Protein AF-A0A258SCD8-F1 (afdb_monomer)

Foldseek 3Di:
DDDDDDDDDPDPPDPDPVNVVVVVVVVVVVVVVVVVVVVVVVLVVDPPVVVCVVVVDDDDDDDDDDDDDDDDDDDDDDDDDDDPDDPDPPDPPPVVVVVVVVVVVVVVVVVVVVVVVVVVVVVVVVVQVVLLVLLLVLLVLLVVCLQVQAASPPSLVVLCVFPCVPQVPLSVLSNVCSVPRQYLVNLLVVLVVCVVLLQVAPPPPVPVVVVVVCVVPDDDDDPPPDGDPVSVVLSVVLNVCSVVVNLVVSLVSSCVGRSSVVCPVSSVSSVSVVSNVVSSVVSNVCSVVDDDPPPPPPPPDPPDPDDPPPPPDDDDDDDD

Sequence (320 aa):
MSSDNQSASAGAGRPTMRMLLWFAVVAFVLGIGVTALFVRQYRQWLPRSAQMMFDGGTDGATGSAPASGGSATGTGETGFVPPPEAGAAARSIDNDMLNARQVAIAAQLATLEARTITIDQESRAAASNSGRAEALLIAFAARRAIDRGLGLGEIEGPLKRRFRTTQARAVAVVVAAGRAPVTLEDLRLSLDTMAPELTSGVAVDGWVTSFQRELAGLIVIRHEGTASPRATDRLARVRHLLDAGKVDAALAEVGRLPGAQKAKTWMTAAGRYVETQAALDAIETEAIVGQHPDMTGTPAQPTAPGQTGTETRATAVLTP

Structure (mmCIF, N/CA/C/O backbone):
data_AF-A0A258SCD8-F1
#
_entry.id   AF-A0A258SCD8-F1
#
loop_
_atom_site.group_PDB
_atom_site.id
_atom_site.type_symbol
_atom_site.label_atom_id
_atom_site.label_alt_id
_atom_site.label_comp_id
_atom_site.label_asym_id
_atom_site.label_entity_id
_atom_site.label_seq_id
_atom_site.pdbx_PDB_ins_code
_atom_site.Cartn_x
_atom_site.Cartn_y
_atom_site.Cartn_z
_atom_site.occupancy
_atom_site.B_iso_or_equiv
_atom_site.auth_seq_id
_atom_site.auth_comp_id
_atom_site.auth_asym_id
_atom_site.auth_atom_id
_atom_site.pdbx_PDB_model_num
ATOM 1 N N . MET A 1 1 ? 33.372 -12.741 73.753 1.00 47.97 1 MET A N 1
ATOM 2 C CA . MET A 1 1 ? 33.256 -13.943 72.904 1.00 47.97 1 MET A CA 1
ATOM 3 C C . MET A 1 1 ? 32.535 -13.530 71.637 1.00 47.97 1 MET A C 1
ATOM 5 O O . MET A 1 1 ? 31.320 -13.398 71.647 1.00 47.97 1 MET A O 1
ATOM 9 N N . SER A 1 2 ? 33.316 -13.204 70.608 1.00 47.34 2 SER A N 1
ATOM 10 C CA . SER A 1 2 ? 32.843 -13.031 69.235 1.00 47.34 2 SER A CA 1
ATOM 11 C C . SER A 1 2 ? 32.428 -14.385 68.678 1.00 47.34 2 SER A C 1
ATOM 13 O O . SER A 1 2 ? 33.131 -15.374 68.887 1.00 47.34 2 SER A O 1
ATOM 15 N N . SER A 1 3 ? 31.320 -14.439 67.953 1.00 52.53 3 SER A N 1
ATOM 16 C CA . SER A 1 3 ? 31.065 -15.513 66.998 1.00 52.53 3 SER A CA 1
ATOM 17 C C . SER A 1 3 ? 30.281 -14.941 65.830 1.00 52.53 3 SER A C 1
ATOM 19 O O . SER A 1 3 ? 29.113 -14.577 65.947 1.00 52.53 3 SER A O 1
ATOM 21 N N . ASP A 1 4 ? 31.019 -14.815 64.734 1.00 51.09 4 ASP A N 1
ATOM 22 C CA . ASP A 1 4 ? 30.577 -14.728 63.357 1.00 51.09 4 ASP A CA 1
ATOM 23 C C . ASP A 1 4 ? 29.415 -15.674 63.040 1.00 51.09 4 ASP A C 1
ATOM 25 O O . ASP A 1 4 ? 29.423 -16.842 63.427 1.00 51.09 4 ASP A O 1
ATOM 29 N N . ASN A 1 5 ? 28.484 -15.206 62.210 1.00 51.75 5 ASN A N 1
ATOM 30 C CA . ASN A 1 5 ? 27.806 -16.100 61.282 1.00 51.75 5 ASN A CA 1
ATOM 31 C C . ASN A 1 5 ? 27.664 -15.418 59.917 1.00 51.75 5 ASN A C 1
ATOM 33 O O . ASN A 1 5 ? 26.667 -14.771 59.600 1.00 51.75 5 ASN A O 1
ATOM 37 N N . GLN A 1 6 ? 28.731 -15.541 59.128 1.00 53.84 6 GLN A N 1
ATOM 38 C CA . GLN A 1 6 ? 28.735 -15.319 57.689 1.00 53.84 6 GLN A CA 1
ATOM 39 C C . GLN A 1 6 ? 28.045 -16.517 57.026 1.00 53.84 6 GLN A C 1
ATOM 41 O O . GLN A 1 6 ? 28.510 -17.646 57.150 1.00 53.84 6 GLN A O 1
ATOM 46 N N . SER A 1 7 ? 26.951 -16.282 56.301 1.00 44.47 7 SER A N 1
ATOM 47 C CA . SER A 1 7 ? 26.315 -17.293 55.451 1.00 44.47 7 SER A CA 1
ATOM 48 C C . SER A 1 7 ? 26.492 -16.929 53.977 1.00 44.47 7 SER A C 1
ATOM 50 O O . SER A 1 7 ? 25.866 -16.001 53.476 1.00 44.47 7 SER A O 1
ATOM 52 N N . ALA A 1 8 ? 27.354 -17.710 53.324 1.00 44.78 8 ALA A N 1
ATOM 53 C CA . ALA A 1 8 ? 27.366 -18.080 51.908 1.00 44.78 8 ALA A CA 1
ATOM 54 C C . ALA A 1 8 ? 27.422 -16.967 50.841 1.00 44.78 8 ALA A C 1
ATOM 56 O O . ALA A 1 8 ? 26.427 -16.544 50.254 1.00 44.78 8 ALA A O 1
ATOM 57 N N . SER A 1 9 ? 28.653 -16.641 50.456 1.00 46.78 9 SER A N 1
ATOM 58 C CA . SER A 1 9 ? 29.011 -16.183 49.116 1.00 46.78 9 SER A CA 1
ATOM 59 C C . SER A 1 9 ? 28.762 -17.291 48.075 1.00 46.78 9 SER A C 1
ATOM 61 O O . SER A 1 9 ? 29.555 -18.219 47.922 1.00 46.78 9 SER A O 1
ATOM 63 N N . ALA A 1 10 ? 27.680 -17.188 47.301 1.00 46.66 10 ALA A N 1
ATOM 64 C CA . ALA A 1 10 ? 27.540 -17.950 46.060 1.00 46.66 10 ALA A CA 1
ATOM 65 C C . ALA A 1 10 ? 28.331 -17.238 44.950 1.00 46.66 10 ALA A C 1
ATOM 67 O O . ALA A 1 10 ? 27.851 -16.302 44.310 1.00 46.66 10 ALA A O 1
ATOM 68 N N . GLY A 1 11 ? 29.584 -17.653 44.755 1.00 44.09 11 GLY A N 1
ATOM 69 C CA . GLY A 1 11 ? 30.422 -17.200 43.651 1.00 44.09 11 GLY A CA 1
ATOM 70 C C . GLY A 1 11 ? 29.859 -17.664 42.308 1.00 44.09 11 GLY A C 1
ATOM 71 O O . GLY A 1 11 ? 30.057 -18.808 41.907 1.00 44.09 11 GLY A O 1
ATOM 72 N N . ALA A 1 12 ? 29.189 -16.767 41.585 1.00 56.28 12 ALA A N 1
ATOM 73 C CA . ALA A 1 12 ? 28.915 -16.952 40.167 1.00 56.28 12 ALA A CA 1
ATOM 74 C C . ALA A 1 12 ? 30.247 -16.859 39.404 1.00 56.28 12 ALA A C 1
ATOM 76 O O . ALA A 1 12 ? 30.776 -15.770 39.166 1.00 56.28 12 ALA A O 1
ATOM 77 N N . GLY A 1 13 ? 30.826 -18.015 39.073 1.00 56.78 13 GLY A N 1
ATOM 78 C CA . GLY A 1 13 ? 32.023 -18.101 38.244 1.00 56.78 13 GLY A CA 1
ATOM 79 C C . GLY A 1 13 ? 31.788 -17.385 36.916 1.00 56.78 13 GLY A C 1
ATOM 80 O O . GLY A 1 13 ? 30.923 -17.779 36.136 1.00 56.78 13 GLY A O 1
ATOM 81 N N . ARG A 1 14 ? 32.544 -16.310 36.664 1.00 63.66 14 ARG A N 1
ATOM 82 C CA . ARG A 1 14 ? 32.528 -15.615 35.373 1.00 63.66 14 ARG A CA 1
ATOM 83 C C . ARG A 1 14 ? 32.899 -16.628 34.282 1.00 63.66 14 ARG A C 1
ATOM 85 O O . ARG A 1 14 ? 33.966 -17.238 34.398 1.00 63.66 14 ARG A O 1
ATOM 92 N N . PRO A 1 15 ? 32.067 -16.830 33.243 1.00 63.78 15 PRO A N 1
ATOM 93 C CA . PRO A 1 15 ? 32.412 -17.746 32.168 1.00 63.78 15 PRO A CA 1
ATOM 94 C C . PRO A 1 15 ? 33.711 -17.261 31.529 1.00 63.78 15 PRO A C 1
ATOM 96 O O . PRO A 1 15 ? 33.855 -16.087 31.182 1.00 63.78 15 PRO A O 1
ATOM 99 N N . THR A 1 16 ? 34.690 -18.158 31.428 1.00 74.94 16 THR A N 1
ATOM 100 C CA . THR A 1 16 ? 35.972 -17.835 30.800 1.00 74.94 16 THR A CA 1
ATOM 101 C C . THR A 1 16 ? 35.716 -17.377 29.363 1.00 74.94 16 THR A C 1
ATOM 103 O O . THR A 1 16 ? 34.867 -17.939 28.674 1.00 74.94 16 THR A O 1
ATOM 106 N N . MET A 1 17 ? 36.443 -16.359 28.891 1.00 71.62 17 MET A N 1
ATOM 107 C CA . MET A 1 17 ? 36.298 -15.780 27.540 1.00 71.62 17 MET A CA 1
ATOM 108 C C . MET A 1 17 ? 36.254 -16.858 26.436 1.00 71.62 17 MET A C 1
ATOM 110 O O . MET A 1 17 ? 35.523 -16.731 25.459 1.00 71.62 17 MET A O 1
ATOM 114 N N . ARG A 1 18 ? 36.977 -17.971 26.632 1.00 66.69 18 ARG A N 1
ATOM 115 C CA . ARG A 1 18 ? 36.973 -19.155 25.755 1.00 66.69 18 ARG A CA 1
ATOM 116 C C . ARG A 1 18 ? 35.622 -19.867 25.673 1.00 66.69 18 ARG A C 1
ATOM 118 O O . ARG A 1 18 ? 35.279 -20.368 24.609 1.00 66.69 18 ARG A O 1
ATOM 125 N N . MET A 1 19 ? 34.861 -19.910 26.761 1.00 72.12 19 MET A N 1
ATOM 126 C CA . MET A 1 19 ? 33.529 -20.513 26.813 1.00 72.12 19 MET A CA 1
ATOM 127 C C . MET A 1 19 ? 32.489 -19.633 26.106 1.00 72.12 19 MET A C 1
ATOM 129 O O . MET A 1 19 ? 31.623 -20.156 25.410 1.00 72.12 19 MET A O 1
ATOM 133 N N . LEU A 1 20 ? 32.633 -18.304 26.197 1.00 74.69 20 LEU A N 1
ATOM 134 C CA . LEU A 1 20 ? 31.803 -17.352 25.449 1.00 74.69 20 LEU A CA 1
ATOM 135 C C . LEU A 1 20 ? 32.066 -17.439 23.935 1.00 74.69 20 LEU A C 1
ATOM 137 O O . LEU A 1 20 ? 31.133 -17.435 23.135 1.00 74.69 20 LEU A O 1
ATOM 141 N N . LEU A 1 21 ? 33.339 -17.579 23.550 1.00 80.62 21 LEU A N 1
ATOM 142 C CA . LEU A 1 21 ? 33.754 -17.736 22.153 1.00 80.62 21 LEU A CA 1
ATOM 143 C C . LEU A 1 21 ? 33.247 -19.059 21.558 1.00 80.62 21 LEU A C 1
ATOM 145 O O . LEU A 1 21 ? 32.737 -19.075 20.441 1.00 80.62 21 LEU A O 1
ATOM 149 N N . TRP A 1 22 ? 33.298 -20.152 22.325 1.00 86.19 22 TRP A N 1
ATOM 150 C CA . TRP A 1 22 ? 32.718 -21.435 21.913 1.00 86.19 22 TRP A CA 1
ATOM 151 C C . TRP A 1 22 ? 31.200 -21.366 21.725 1.00 86.19 22 TRP A C 1
ATOM 153 O O . TRP A 1 22 ? 30.691 -21.879 20.731 1.00 86.19 22 TRP A O 1
ATOM 163 N N . PHE A 1 23 ? 30.476 -20.688 22.620 1.00 84.56 23 PHE A N 1
ATOM 164 C CA . PHE A 1 23 ? 29.033 -20.485 22.465 1.00 84.56 23 PHE A CA 1
ATOM 165 C C . PHE A 1 23 ? 28.687 -19.680 21.208 1.00 84.56 23 PHE A C 1
ATOM 167 O O . PHE A 1 23 ? 27.749 -20.037 20.498 1.00 84.56 23 PHE A O 1
ATOM 174 N N . ALA A 1 24 ? 29.462 -18.638 20.896 1.00 81.88 24 ALA A N 1
ATOM 175 C CA . ALA A 1 24 ? 29.265 -17.841 19.687 1.00 81.88 24 ALA A CA 1
ATOM 176 C C . ALA A 1 24 ? 29.485 -18.664 18.406 1.00 81.88 24 ALA A C 1
ATOM 178 O O . ALA A 1 24 ? 28.692 -18.571 17.471 1.00 81.88 24 ALA A O 1
ATOM 179 N N . VAL A 1 25 ? 30.514 -19.520 18.377 1.00 89.06 25 VAL A N 1
ATOM 180 C CA . VAL A 1 25 ? 30.783 -20.410 17.234 1.00 89.06 25 VAL A CA 1
ATOM 181 C C . VAL A 1 25 ? 29.678 -21.452 17.072 1.00 89.06 25 VAL A C 1
ATOM 183 O O . VAL A 1 25 ? 29.191 -21.656 15.963 1.00 89.06 25 VAL A O 1
ATOM 186 N N . VAL A 1 26 ? 29.225 -22.074 18.164 1.00 90.12 26 VAL A N 1
ATOM 187 C CA . VAL A 1 26 ? 28.121 -23.045 18.115 1.00 90.12 26 VAL A CA 1
ATOM 188 C C . VAL A 1 26 ? 26.831 -22.376 17.643 1.00 90.12 26 VAL A C 1
ATOM 190 O O . VAL A 1 26 ? 26.161 -22.917 16.769 1.00 90.12 26 VAL A O 1
ATOM 193 N N . ALA A 1 27 ? 26.510 -21.178 18.138 1.00 84.44 27 ALA A N 1
ATOM 194 C CA . ALA A 1 27 ? 25.348 -20.414 17.685 1.00 84.44 27 ALA A CA 1
ATOM 195 C C . ALA A 1 27 ? 25.439 -20.038 16.197 1.00 84.44 27 ALA A C 1
ATOM 197 O O . ALA A 1 27 ? 24.438 -20.100 15.486 1.00 84.44 27 ALA A O 1
ATOM 198 N N . PHE A 1 28 ? 26.635 -19.706 15.704 1.00 83.56 28 PHE A N 1
ATOM 199 C CA . PHE A 1 28 ? 26.863 -19.392 14.295 1.00 83.56 28 PHE A CA 1
ATOM 200 C C . PHE A 1 28 ? 26.681 -20.620 13.391 1.00 83.56 28 PHE A C 1
ATOM 202 O O . PHE A 1 28 ? 25.963 -20.555 12.395 1.00 83.56 28 PHE A O 1
ATOM 209 N N . VAL A 1 29 ? 27.251 -21.768 13.770 1.00 91.00 29 VAL A N 1
ATOM 210 C CA . VAL A 1 29 ? 27.090 -23.031 13.028 1.00 91.00 29 VAL A CA 1
ATOM 211 C C . VAL A 1 29 ? 25.633 -23.500 13.051 1.00 91.00 29 VAL A C 1
ATOM 213 O O . VAL A 1 29 ? 25.106 -23.943 12.031 1.00 91.00 29 VAL A O 1
ATOM 216 N N . LEU A 1 30 ? 24.950 -23.347 14.186 1.00 88.06 30 LEU A N 1
ATOM 217 C CA . LEU A 1 30 ? 23.542 -23.708 14.332 1.00 88.06 30 LEU A CA 1
ATOM 218 C C . LEU A 1 30 ? 22.635 -22.763 13.527 1.00 88.06 30 LEU A C 1
ATOM 220 O O . LEU A 1 30 ? 21.696 -23.224 12.883 1.00 88.06 30 LEU A O 1
ATOM 224 N N . GLY A 1 31 ? 22.969 -21.471 13.460 1.00 79.31 31 GLY A N 1
ATOM 225 C CA . GLY A 1 31 ? 22.320 -20.497 12.581 1.00 79.31 31 GLY A CA 1
ATOM 226 C C . GLY A 1 31 ? 22.472 -20.840 11.096 1.00 79.31 31 GLY A C 1
ATOM 227 O O . GLY A 1 31 ? 21.488 -20.802 10.355 1.00 79.31 31 GLY A O 1
ATOM 228 N N . ILE A 1 32 ? 23.663 -21.263 10.659 1.00 82.75 32 ILE A N 1
ATOM 229 C CA . ILE A 1 32 ? 23.887 -21.746 9.285 1.00 82.75 32 ILE A CA 1
ATOM 230 C C . ILE A 1 32 ? 23.069 -23.016 9.017 1.00 82.75 32 ILE A C 1
ATOM 232 O O . ILE A 1 32 ? 22.417 -23.112 7.978 1.00 82.75 32 ILE A O 1
ATOM 236 N N . GLY A 1 33 ? 23.034 -23.959 9.962 1.00 82.50 33 GLY A N 1
ATOM 237 C CA . GLY A 1 33 ? 22.239 -25.184 9.846 1.00 82.50 33 GLY A CA 1
ATOM 238 C C . GLY A 1 33 ? 20.735 -24.916 9.717 1.00 82.50 33 GLY A C 1
ATOM 239 O O . GLY A 1 33 ? 20.074 -25.493 8.852 1.00 82.50 33 GLY A O 1
ATOM 240 N N . VAL A 1 34 ? 20.200 -23.987 10.518 1.00 81.12 34 VAL A N 1
ATOM 241 C CA . VAL A 1 34 ? 18.794 -23.552 10.440 1.00 81.12 34 VAL A CA 1
ATOM 242 C C . VAL A 1 34 ? 18.513 -22.844 9.115 1.00 81.12 34 VAL A C 1
ATOM 244 O O . VAL A 1 34 ? 17.489 -23.110 8.493 1.00 81.12 34 VAL A O 1
ATOM 247 N N . THR A 1 35 ? 19.437 -22.011 8.630 1.00 75.88 35 THR A N 1
ATOM 248 C CA . THR A 1 35 ? 19.300 -21.324 7.335 1.00 75.88 35 THR A CA 1
ATOM 249 C C . THR A 1 35 ? 19.310 -22.322 6.170 1.00 75.88 35 THR A C 1
ATOM 251 O O . THR A 1 35 ? 18.486 -22.220 5.264 1.00 75.88 35 THR A O 1
ATOM 254 N N . ALA A 1 36 ? 20.164 -23.350 6.214 1.00 73.94 36 ALA A N 1
ATOM 255 C CA . ALA A 1 36 ? 20.208 -24.411 5.206 1.00 73.94 36 ALA A CA 1
ATOM 256 C C . ALA A 1 36 ? 18.931 -25.274 5.201 1.00 73.94 36 ALA A C 1
ATOM 258 O O . ALA A 1 36 ? 18.405 -25.603 4.135 1.00 73.94 36 ALA A O 1
ATOM 259 N N . LEU A 1 37 ? 18.383 -25.595 6.379 1.00 76.00 37 LEU A N 1
ATOM 260 C CA . LEU A 1 37 ? 17.093 -26.282 6.498 1.00 76.00 37 LEU A CA 1
ATOM 261 C C . LEU A 1 37 ? 15.928 -25.408 6.019 1.00 76.00 37 LEU A C 1
ATOM 263 O O . LEU A 1 37 ? 15.031 -25.914 5.347 1.00 76.00 37 LEU A O 1
ATOM 267 N N . PHE A 1 38 ? 15.962 -24.104 6.297 1.00 74.81 38 PHE A N 1
ATOM 268 C CA . PHE A 1 38 ? 14.953 -23.143 5.853 1.00 74.81 38 PHE A CA 1
ATOM 269 C C . PHE A 1 38 ? 14.930 -23.002 4.324 1.00 74.81 38 PHE A C 1
ATOM 271 O O . PHE A 1 38 ? 13.864 -23.068 3.711 1.00 74.81 38 PHE A O 1
ATOM 278 N N . VAL A 1 39 ? 16.104 -22.921 3.686 1.00 74.00 39 VAL A N 1
ATOM 279 C CA . VAL A 1 39 ? 16.233 -22.921 2.218 1.00 74.00 39 VAL A CA 1
ATOM 280 C C . VAL A 1 39 ? 15.726 -24.241 1.621 1.00 74.00 39 VAL A C 1
ATOM 282 O O . VAL A 1 39 ? 14.997 -24.228 0.628 1.00 74.00 39 VAL A O 1
ATOM 285 N N . ARG A 1 40 ? 16.021 -25.388 2.252 1.00 70.44 40 ARG A N 1
ATOM 286 C CA . ARG A 1 40 ? 15.525 -26.703 1.806 1.00 70.44 40 ARG A CA 1
ATOM 287 C C . ARG A 1 40 ? 13.999 -26.830 1.923 1.00 70.44 40 ARG A C 1
ATOM 289 O O . ARG A 1 40 ? 13.367 -27.378 1.024 1.00 70.44 40 ARG A O 1
ATOM 296 N N . GLN A 1 41 ? 13.412 -26.296 2.995 1.00 72.44 41 GLN A N 1
ATOM 297 C CA . GLN A 1 41 ? 11.970 -26.323 3.271 1.00 72.44 41 GLN A CA 1
ATOM 298 C C . GLN A 1 41 ? 11.168 -25.403 2.332 1.00 72.44 41 GLN A C 1
ATOM 300 O O . GLN A 1 41 ? 10.010 -25.700 2.055 1.00 72.44 41 GLN A O 1
ATOM 305 N N . TYR A 1 42 ? 11.757 -24.320 1.816 1.00 62.41 42 TYR A N 1
ATOM 306 C CA . TYR A 1 42 ? 11.117 -23.450 0.817 1.00 62.41 42 TYR A CA 1
ATOM 307 C C . TYR A 1 42 ? 11.274 -23.969 -0.622 1.00 62.41 42 TYR A C 1
ATOM 309 O O . TYR A 1 42 ? 10.386 -23.769 -1.449 1.00 62.41 42 TYR A O 1
ATOM 317 N N . ARG A 1 43 ? 12.354 -24.709 -0.920 1.00 57.16 43 ARG A N 1
ATOM 318 C CA . ARG A 1 43 ? 12.647 -25.266 -2.257 1.00 57.16 43 ARG A CA 1
ATOM 319 C C . ARG A 1 43 ? 11.568 -26.228 -2.779 1.00 57.16 43 ARG A C 1
ATOM 321 O O . ARG A 1 43 ? 11.373 -26.318 -3.988 1.00 57.16 43 ARG A O 1
ATOM 328 N N . GLN A 1 44 ? 10.835 -26.899 -1.890 1.00 63.47 44 GLN A N 1
ATOM 329 C CA . GLN A 1 44 ? 9.728 -27.809 -2.238 1.00 63.47 44 GLN A CA 1
ATOM 330 C C . GLN A 1 44 ? 8.421 -27.099 -2.647 1.00 63.47 44 GLN A C 1
ATOM 332 O O . GLN A 1 44 ? 7.535 -27.751 -3.190 1.00 63.47 44 GLN A O 1
ATOM 337 N N . TRP A 1 45 ? 8.298 -25.787 -2.409 1.00 61.62 45 TRP A N 1
ATOM 338 C CA . TRP A 1 45 ? 7.126 -24.981 -2.789 1.00 61.62 45 TRP A CA 1
ATOM 339 C C . TRP A 1 45 ? 7.334 -24.170 -4.084 1.00 61.62 45 TRP A C 1
ATOM 341 O O . TRP A 1 45 ? 6.413 -23.512 -4.559 1.00 61.62 45 TRP A O 1
ATOM 351 N N . LEU A 1 46 ? 8.534 -24.228 -4.676 1.00 60.56 46 LEU A N 1
ATOM 352 C CA . LEU A 1 46 ? 8.858 -23.599 -5.959 1.00 60.56 46 LEU A CA 1
ATOM 353 C C . LEU A 1 46 ? 8.493 -24.524 -7.143 1.00 60.56 46 LEU A C 1
ATOM 355 O O . LEU A 1 46 ? 8.721 -25.734 -7.063 1.00 60.56 46 LEU A O 1
ATOM 359 N N . PRO A 1 47 ? 7.965 -23.990 -8.264 1.00 62.47 47 PRO A N 1
ATOM 360 C CA . PRO A 1 47 ? 7.687 -24.774 -9.471 1.00 62.47 47 PRO A CA 1
ATOM 361 C C . PRO A 1 47 ? 8.969 -25.413 -10.040 1.00 62.47 47 PRO A C 1
ATOM 363 O O . PRO A 1 47 ? 10.045 -24.818 -9.973 1.00 62.47 47 PRO A O 1
ATOM 366 N N . ARG A 1 48 ? 8.861 -26.618 -10.634 1.00 54.69 48 ARG A N 1
ATOM 367 C CA . ARG A 1 48 ? 10.001 -27.440 -11.122 1.00 54.69 48 ARG A CA 1
ATOM 368 C C . ARG A 1 48 ? 10.994 -26.695 -12.031 1.00 54.69 48 ARG A C 1
ATOM 370 O O . ARG A 1 48 ? 12.170 -27.040 -12.045 1.00 54.69 48 ARG A O 1
ATOM 377 N N . SER A 1 49 ? 10.553 -25.664 -12.749 1.00 59.59 49 SER A N 1
ATOM 378 C CA . SER A 1 49 ? 11.405 -24.817 -13.596 1.00 59.59 49 SER A CA 1
ATOM 379 C C . SER A 1 49 ? 12.414 -23.978 -12.803 1.00 59.59 49 SER A C 1
ATOM 381 O O . SER A 1 49 ? 13.533 -23.778 -13.263 1.00 59.59 49 SER A O 1
ATOM 383 N N . ALA A 1 50 ? 12.065 -23.541 -11.590 1.00 56.81 50 ALA A N 1
ATOM 384 C CA . ALA A 1 50 ? 12.975 -22.803 -10.718 1.00 56.81 50 ALA A CA 1
ATOM 385 C C . ALA A 1 50 ? 14.021 -23.723 -10.067 1.00 56.81 50 ALA A C 1
ATOM 387 O O . ALA A 1 50 ? 15.113 -23.273 -9.742 1.00 56.81 50 ALA A O 1
ATOM 388 N N . GLN A 1 51 ? 13.727 -25.018 -9.909 1.00 57.81 51 GLN A N 1
ATOM 389 C CA . GLN A 1 51 ? 14.670 -25.990 -9.341 1.00 57.81 51 GLN A CA 1
ATOM 390 C C . GLN A 1 51 ? 15.815 -26.317 -10.314 1.00 57.81 51 GLN A C 1
ATOM 392 O O . GLN A 1 51 ? 16.963 -26.405 -9.889 1.00 57.81 51 GLN A O 1
ATOM 397 N N . MET A 1 52 ? 15.534 -26.392 -11.620 1.00 54.25 52 MET A N 1
ATOM 398 C CA . MET A 1 52 ? 16.553 -26.652 -12.652 1.00 54.25 52 MET A CA 1
ATOM 399 C C . MET A 1 52 ? 17.569 -25.510 -12.807 1.00 54.25 52 MET A C 1
ATOM 401 O O . MET A 1 52 ? 18.689 -25.742 -13.247 1.00 54.25 52 MET A O 1
ATOM 405 N N . MET A 1 53 ? 17.209 -24.289 -12.403 1.00 57.56 53 MET A N 1
ATOM 406 C CA . MET A 1 53 ? 18.098 -23.124 -12.454 1.00 57.56 53 MET A CA 1
ATOM 407 C C . MET A 1 53 ? 19.213 -23.176 -11.397 1.00 57.56 53 MET A C 1
ATOM 409 O O . MET A 1 53 ? 20.260 -22.565 -11.584 1.00 57.56 53 MET A O 1
ATOM 413 N N . PHE A 1 54 ? 18.999 -23.916 -10.302 1.00 55.59 54 PHE A N 1
ATOM 414 C CA . PHE A 1 54 ? 19.953 -24.037 -9.193 1.00 55.59 54 PHE A CA 1
ATOM 415 C C . PHE A 1 54 ? 20.722 -25.370 -9.174 1.00 55.59 54 PHE A C 1
ATOM 417 O O . PHE A 1 54 ? 21.746 -25.441 -8.503 1.00 55.59 54 PHE A O 1
ATOM 424 N N . ASP A 1 55 ? 20.275 -26.393 -9.916 1.00 56.72 55 ASP A N 1
ATOM 425 C CA . ASP A 1 55 ? 21.015 -27.657 -10.123 1.00 56.72 55 ASP A CA 1
ATOM 426 C C . ASP A 1 55 ? 21.851 -27.659 -11.428 1.00 56.72 55 ASP A C 1
ATOM 428 O O . ASP A 1 55 ? 22.602 -28.594 -11.696 1.00 56.72 55 ASP A O 1
ATOM 432 N N . GLY A 1 56 ? 21.753 -26.611 -12.254 1.00 48.78 56 GLY A N 1
ATOM 433 C CA . GLY A 1 56 ? 22.394 -26.515 -13.572 1.00 48.78 56 GLY A CA 1
ATOM 434 C C . GLY A 1 56 ? 23.867 -26.103 -13.541 1.00 48.78 56 GLY A C 1
ATOM 435 O O . GLY A 1 56 ? 24.242 -25.156 -14.231 1.00 48.78 56 GLY A O 1
ATOM 436 N N . GLY A 1 57 ? 24.693 -26.764 -12.728 1.00 51.44 57 GLY A N 1
ATOM 437 C CA . GLY A 1 57 ? 26.049 -26.277 -12.490 1.00 51.44 57 GLY A CA 1
ATOM 438 C C . GLY A 1 57 ? 27.134 -27.275 -12.127 1.00 51.44 57 GLY A C 1
ATOM 439 O O . GLY A 1 57 ? 28.196 -26.795 -11.785 1.00 51.44 57 GLY A O 1
ATOM 440 N N . THR A 1 58 ? 26.938 -28.590 -12.204 1.00 48.34 58 THR A N 1
ATOM 441 C CA . THR A 1 58 ? 28.032 -29.585 -12.223 1.00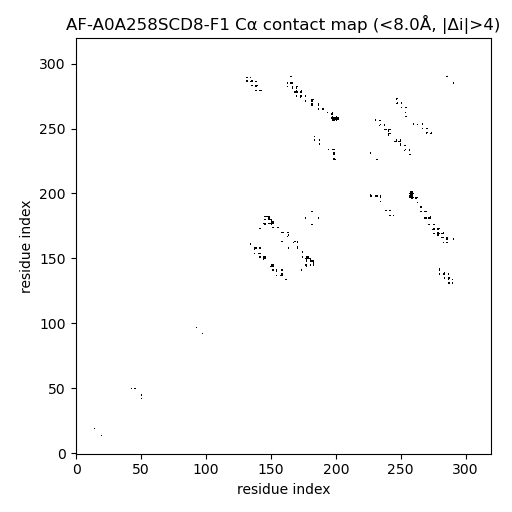 48.34 58 THR A CA 1
ATOM 442 C C . THR A 1 58 ? 27.423 -30.948 -12.522 1.00 48.34 58 THR A C 1
ATOM 444 O O . THR A 1 58 ? 26.765 -31.505 -11.652 1.00 48.34 58 THR A O 1
ATOM 447 N N . ASP A 1 59 ? 27.547 -31.420 -13.761 1.00 42.59 59 ASP A N 1
ATOM 448 C CA . ASP A 1 59 ? 27.891 -32.803 -14.135 1.00 42.59 59 ASP A CA 1
ATOM 449 C C . ASP A 1 59 ? 27.565 -33.008 -15.621 1.00 42.59 59 ASP A C 1
ATOM 451 O O . ASP A 1 59 ? 26.508 -32.627 -16.123 1.00 42.59 59 ASP A O 1
ATOM 455 N N . GLY A 1 60 ? 28.576 -33.465 -16.360 1.00 42.94 60 GLY A N 1
ATOM 456 C CA . GLY A 1 60 ? 28.729 -33.196 -17.784 1.00 42.94 60 GLY A CA 1
ATOM 457 C C . GLY A 1 60 ? 27.931 -34.072 -18.747 1.00 42.94 60 GLY A C 1
ATOM 458 O O . GLY A 1 60 ? 27.464 -35.149 -18.404 1.00 42.94 60 GLY A O 1
ATOM 459 N N . ALA A 1 61 ? 27.881 -33.606 -19.998 1.00 35.25 61 ALA A N 1
ATOM 460 C CA . ALA A 1 61 ? 27.981 -34.405 -21.223 1.00 35.25 61 ALA A CA 1
ATOM 461 C C . ALA A 1 61 ? 27.977 -33.474 -22.455 1.00 35.25 61 ALA A C 1
ATOM 463 O O . ALA A 1 61 ? 26.968 -32.881 -22.814 1.00 35.25 61 ALA A O 1
ATOM 464 N N . THR A 1 62 ? 29.160 -33.322 -23.058 1.00 44.75 62 THR A N 1
ATOM 465 C CA . THR A 1 62 ? 29.449 -33.484 -24.499 1.00 44.75 62 THR A CA 1
ATOM 466 C C . THR A 1 62 ? 28.311 -33.253 -25.506 1.00 44.75 62 THR A C 1
ATOM 468 O O . THR A 1 62 ? 27.385 -34.056 -25.590 1.00 44.75 62 THR A O 1
ATOM 471 N N . GLY A 1 63 ? 28.472 -32.254 -26.384 1.00 35.75 63 GLY A N 1
ATOM 472 C CA . GLY A 1 63 ? 27.604 -32.086 -27.553 1.00 35.75 63 GLY A CA 1
ATOM 473 C C . GLY A 1 63 ? 27.973 -30.936 -28.495 1.00 35.75 63 GLY A C 1
ATOM 474 O O . GLY A 1 63 ? 27.230 -29.975 -28.599 1.00 35.75 63 GLY A O 1
ATOM 475 N N . SER A 1 64 ? 29.114 -31.081 -29.174 1.00 36.16 64 SER A N 1
ATOM 476 C CA . SER A 1 64 ? 29.409 -30.628 -30.549 1.00 36.16 64 SER A CA 1
ATOM 477 C C . SER A 1 64 ? 29.238 -29.153 -30.960 1.00 36.16 64 SER A C 1
ATOM 479 O O . SER A 1 64 ? 28.144 -28.645 -31.186 1.00 36.16 64 S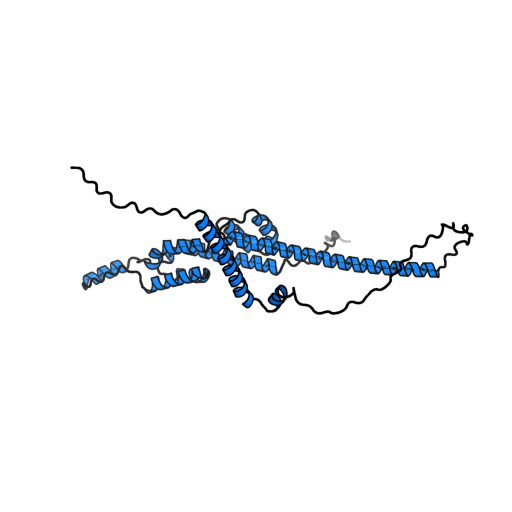ER A O 1
ATOM 481 N N . ALA A 1 65 ? 30.389 -28.538 -31.244 1.00 43.06 65 ALA A N 1
ATOM 482 C CA . ALA A 1 65 ? 30.549 -27.430 -32.186 1.00 43.06 65 ALA A CA 1
ATOM 483 C C . ALA A 1 65 ? 30.315 -27.868 -33.653 1.00 43.06 65 ALA A C 1
ATOM 485 O O . ALA A 1 65 ? 30.348 -29.061 -33.964 1.00 43.06 65 ALA A O 1
ATOM 486 N N . PRO A 1 66 ? 30.240 -26.896 -34.576 1.00 42.12 66 PRO A N 1
ATOM 487 C CA . PRO A 1 66 ? 31.180 -26.861 -35.701 1.00 42.12 66 PRO A CA 1
ATOM 488 C C . PRO A 1 66 ? 31.935 -25.515 -35.665 1.00 42.12 66 PRO A C 1
ATOM 490 O O . PRO A 1 66 ? 31.328 -24.454 -35.615 1.00 42.12 66 PRO A O 1
ATOM 493 N N . ALA A 1 67 ? 33.249 -25.474 -35.436 1.00 39.75 67 ALA A N 1
ATOM 494 C CA . ALA A 1 67 ? 34.330 -25.742 -36.391 1.00 39.75 67 ALA A CA 1
ATOM 495 C C . ALA A 1 67 ? 34.299 -24.833 -37.639 1.00 39.75 67 ALA A C 1
ATOM 497 O O . ALA A 1 67 ? 33.961 -25.267 -38.735 1.00 39.75 67 ALA A O 1
ATOM 498 N N . SER A 1 68 ? 34.729 -23.579 -37.478 1.00 42.41 68 SER A N 1
ATOM 499 C CA . SER A 1 68 ? 35.300 -22.770 -38.561 1.00 42.41 68 SER A CA 1
ATOM 500 C C . SER A 1 68 ? 36.818 -22.982 -38.574 1.00 42.41 68 SER A C 1
ATOM 502 O O . SER A 1 68 ? 37.531 -22.486 -37.701 1.00 42.41 68 SER A O 1
ATOM 504 N N . GLY A 1 69 ? 37.285 -23.793 -39.524 1.00 39.25 69 GLY A N 1
ATOM 505 C CA . GLY A 1 69 ? 38.699 -24.063 -39.766 1.00 39.25 69 GLY A CA 1
ATOM 506 C C . GLY A 1 69 ? 39.385 -22.967 -40.581 1.00 39.25 69 GLY A C 1
ATOM 507 O O . GLY A 1 69 ? 38.736 -22.225 -41.316 1.00 39.25 69 GLY A O 1
ATOM 508 N N . GLY A 1 70 ? 40.712 -22.915 -40.467 1.00 33.84 70 GLY A N 1
ATOM 509 C CA . GLY A 1 70 ? 41.565 -22.139 -41.365 1.00 33.84 70 GLY A CA 1
ATOM 510 C C . GLY A 1 70 ? 42.820 -21.581 -40.707 1.00 33.84 70 GLY A C 1
ATOM 511 O O . GLY A 1 70 ? 42.962 -20.371 -40.585 1.00 33.84 70 GLY A O 1
ATOM 512 N N . SER A 1 71 ? 43.732 -22.457 -40.283 1.00 43.03 71 SER A N 1
ATOM 513 C CA . SER A 1 71 ? 45.112 -22.088 -39.959 1.00 43.03 71 SER A CA 1
ATOM 514 C C . SER A 1 71 ? 45.876 -21.675 -41.219 1.00 43.03 71 SER A C 1
ATOM 516 O O . SER A 1 71 ? 45.800 -22.363 -42.233 1.00 43.03 71 SER A O 1
ATOM 518 N N . ALA A 1 72 ? 46.708 -20.641 -41.108 1.00 36.00 72 ALA A N 1
ATOM 519 C CA . ALA A 1 72 ? 47.927 -20.519 -41.901 1.00 36.00 72 ALA A CA 1
ATOM 520 C C . ALA A 1 72 ? 49.008 -19.824 -41.059 1.00 36.00 72 ALA A C 1
ATOM 522 O O . ALA A 1 72 ? 49.015 -18.608 -40.888 1.00 36.00 72 ALA A O 1
ATOM 523 N N . THR A 1 73 ? 49.903 -20.641 -40.507 1.00 39.69 73 THR A N 1
ATOM 524 C CA . THR A 1 73 ? 51.232 -20.240 -40.037 1.00 39.69 73 THR A CA 1
ATOM 525 C C . THR A 1 73 ? 52.138 -20.076 -41.254 1.00 39.69 73 THR A C 1
ATOM 527 O O . THR A 1 73 ? 52.109 -20.924 -42.145 1.00 39.69 73 THR A O 1
ATOM 530 N N . GLY A 1 74 ? 52.982 -19.046 -41.274 1.00 37.47 74 GLY A N 1
ATOM 531 C CA . GLY A 1 74 ? 54.034 -18.922 -42.281 1.00 37.47 74 GLY A CA 1
ATOM 532 C C . GLY A 1 74 ? 54.829 -17.631 -42.157 1.00 37.47 74 GLY A C 1
ATOM 533 O O . GLY A 1 74 ? 54.580 -16.678 -42.885 1.00 37.47 74 GLY A O 1
ATOM 534 N N . THR A 1 75 ? 55.797 -17.606 -41.244 1.00 45.53 75 THR A N 1
ATOM 535 C CA . THR A 1 75 ? 56.916 -16.659 -41.290 1.00 45.53 75 THR A CA 1
ATOM 536 C C . THR A 1 75 ? 57.758 -16.980 -42.527 1.00 45.53 75 THR A C 1
ATOM 538 O O . THR A 1 75 ? 58.232 -18.106 -42.664 1.00 45.53 75 THR A O 1
ATOM 541 N N . GLY A 1 76 ? 57.935 -16.009 -43.423 1.00 38.94 76 GLY A N 1
ATOM 542 C CA . GLY A 1 76 ? 58.722 -16.149 -44.647 1.00 38.94 76 GLY A CA 1
ATOM 543 C C . GLY A 1 76 ? 59.106 -14.781 -45.197 1.00 38.94 76 GLY A C 1
ATOM 544 O O . GLY A 1 76 ? 58.343 -14.139 -45.911 1.00 38.94 76 GLY A O 1
ATOM 545 N N . GLU A 1 77 ? 60.290 -14.336 -44.812 1.00 47.38 77 GLU A N 1
ATOM 546 C CA . GLU A 1 77 ? 61.008 -13.177 -45.326 1.00 47.38 77 GLU A CA 1
ATOM 547 C C . GLU A 1 77 ? 61.189 -13.287 -46.853 1.00 47.38 77 GLU A C 1
ATOM 549 O O . GLU A 1 77 ? 61.868 -14.189 -47.333 1.00 47.38 77 GLU A O 1
ATOM 554 N N . THR A 1 78 ? 60.584 -12.382 -47.630 1.00 46.03 78 THR A N 1
ATOM 555 C CA . THR A 1 78 ? 61.003 -12.059 -49.007 1.00 46.03 78 THR A CA 1
ATOM 556 C C . THR A 1 78 ? 60.765 -10.571 -49.262 1.00 46.03 78 THR A C 1
ATOM 558 O O . THR A 1 78 ? 59.774 -9.996 -48.816 1.00 46.03 78 THR A O 1
ATOM 561 N N . GLY A 1 79 ? 61.756 -9.932 -49.884 1.00 41.66 79 GLY A N 1
ATOM 562 C CA . GLY A 1 79 ? 61.934 -8.486 -49.919 1.00 41.66 79 GLY A CA 1
ATOM 563 C C . GLY A 1 79 ? 60.818 -7.693 -50.596 1.00 41.66 79 GLY A C 1
ATOM 564 O O . GLY A 1 79 ? 60.106 -8.167 -51.478 1.00 41.66 79 GLY A O 1
ATOM 565 N N . PHE A 1 80 ? 60.728 -6.427 -50.195 1.00 51.06 80 PHE A N 1
ATOM 566 C CA . PHE A 1 80 ? 59.974 -5.402 -50.900 1.00 51.06 80 PHE A CA 1
ATOM 567 C C . PHE A 1 80 ? 60.516 -5.258 -52.330 1.00 51.06 80 PHE A C 1
ATOM 569 O O . PHE A 1 80 ? 61.610 -4.735 -52.543 1.00 51.06 80 PHE A O 1
ATOM 576 N N . VAL A 1 81 ? 59.741 -5.728 -53.305 1.00 55.34 81 VAL A N 1
ATOM 577 C CA . VAL A 1 81 ? 59.905 -5.389 -54.721 1.00 55.34 81 VAL A CA 1
ATOM 578 C C . VAL A 1 81 ? 58.927 -4.245 -55.008 1.00 55.34 81 VAL A C 1
ATOM 580 O O . VAL A 1 81 ? 57.726 -4.428 -54.786 1.00 55.34 81 VAL A O 1
ATOM 583 N N . PRO A 1 82 ? 59.387 -3.058 -55.448 1.00 59.25 82 PRO A N 1
ATOM 584 C CA . PRO A 1 82 ? 58.477 -1.983 -55.824 1.00 59.25 82 PRO A CA 1
ATOM 585 C C . PRO A 1 82 ? 57.605 -2.425 -57.015 1.00 59.25 82 PRO A C 1
ATOM 587 O O . PRO A 1 82 ? 58.077 -3.188 -57.864 1.00 59.25 82 PRO A O 1
ATOM 590 N N . PRO A 1 83 ? 56.344 -1.963 -57.107 1.00 64.62 83 PRO A N 1
ATOM 591 C CA . PRO A 1 83 ? 55.490 -2.270 -58.250 1.00 64.62 83 PRO A CA 1
ATOM 592 C C . PRO A 1 83 ? 56.162 -1.777 -59.540 1.00 64.62 83 PRO A C 1
ATOM 594 O O . PRO A 1 83 ? 56.715 -0.672 -59.520 1.00 64.62 83 PRO A O 1
ATOM 597 N N . PRO A 1 84 ? 56.107 -2.524 -60.663 1.00 52.84 84 PRO A N 1
ATOM 598 C CA . PRO A 1 84 ? 56.427 -1.927 -61.947 1.00 52.84 84 PRO A CA 1
ATOM 599 C C . PRO A 1 84 ? 55.504 -0.727 -62.143 1.00 52.84 84 PRO A C 1
ATOM 601 O O . PRO A 1 84 ? 54.303 -0.786 -61.857 1.00 52.84 84 PRO A O 1
ATOM 604 N N . GLU A 1 85 ? 56.130 0.370 -62.552 1.00 48.31 85 GLU A N 1
ATOM 605 C CA . GLU A 1 85 ? 55.526 1.661 -62.815 1.00 48.31 85 GLU A CA 1
ATOM 606 C C . GLU A 1 85 ? 54.172 1.523 -63.496 1.00 48.31 85 GLU A C 1
ATOM 608 O O . GLU A 1 85 ? 53.956 0.662 -64.351 1.00 48.31 85 GLU A O 1
ATOM 613 N N . ALA A 1 86 ? 53.277 2.421 -63.092 1.00 51.16 86 ALA A N 1
ATOM 614 C CA . ALA A 1 86 ? 51.987 2.661 -63.694 1.00 51.16 86 ALA A CA 1
ATOM 615 C C . ALA A 1 86 ? 52.109 2.756 -65.224 1.00 51.16 86 ALA A C 1
ATOM 617 O O . ALA A 1 86 ? 52.289 3.827 -65.799 1.00 51.16 86 ALA A O 1
ATOM 618 N N . GLY A 1 87 ? 51.955 1.609 -65.880 1.00 39.38 87 GLY A N 1
ATOM 619 C CA . GLY A 1 87 ? 51.579 1.522 -67.271 1.00 39.38 87 GLY A CA 1
ATOM 620 C C . GLY A 1 87 ? 50.190 2.120 -67.378 1.00 39.38 87 GLY A C 1
ATOM 621 O O . GLY A 1 87 ? 49.218 1.577 -66.851 1.00 39.38 87 GLY A O 1
ATOM 622 N N . ALA A 1 88 ? 50.128 3.285 -68.008 1.00 49.06 88 ALA A N 1
ATOM 623 C CA . ALA A 1 88 ? 48.919 3.991 -68.364 1.00 49.06 88 ALA A CA 1
ATOM 624 C C . ALA A 1 88 ? 48.007 3.110 -69.238 1.00 49.06 88 ALA A C 1
ATOM 626 O O . ALA A 1 88 ? 47.993 3.221 -70.458 1.00 49.06 88 ALA A O 1
ATOM 627 N N . ALA A 1 89 ? 47.205 2.254 -68.611 1.00 44.81 89 ALA A N 1
ATOM 628 C CA . ALA A 1 89 ? 45.924 1.851 -69.156 1.00 44.81 89 ALA A CA 1
ATOM 629 C C . ALA A 1 89 ? 44.922 2.884 -68.650 1.00 44.81 89 ALA A C 1
ATOM 631 O O . ALA A 1 89 ? 44.509 2.879 -67.487 1.00 44.81 89 ALA A O 1
ATOM 632 N N . ALA A 1 90 ? 44.607 3.844 -69.516 1.00 47.81 90 ALA A N 1
ATOM 633 C CA . ALA A 1 90 ? 43.467 4.717 -69.337 1.00 47.81 90 ALA A CA 1
ATOM 634 C C . ALA A 1 90 ? 42.274 3.863 -68.888 1.00 47.81 90 ALA A C 1
ATOM 636 O O . ALA A 1 90 ? 41.882 2.917 -69.565 1.00 47.81 90 ALA A O 1
ATOM 637 N N . ARG A 1 91 ? 41.765 4.178 -67.697 1.00 55.81 91 ARG A N 1
ATOM 638 C CA . ARG A 1 91 ? 40.605 3.547 -67.075 1.00 55.81 91 ARG A CA 1
ATOM 639 C C . ARG A 1 91 ? 39.415 3.710 -68.017 1.00 55.81 91 ARG A C 1
ATOM 641 O O . ARG A 1 91 ? 38.742 4.738 -67.973 1.00 55.81 91 ARG A O 1
ATOM 648 N N . SER A 1 92 ? 39.142 2.720 -68.855 1.00 56.81 92 SER A N 1
ATOM 649 C CA . SER A 1 92 ? 37.788 2.530 -69.349 1.00 56.81 92 SER A CA 1
ATOM 650 C C . SER A 1 92 ? 36.978 2.078 -68.143 1.00 56.81 92 SER A C 1
ATOM 652 O O . SER A 1 92 ? 37.211 1.010 -67.582 1.00 56.81 92 SER A O 1
ATOM 654 N N . ILE A 1 93 ? 36.104 2.952 -67.656 1.00 63.94 93 ILE A N 1
ATOM 655 C CA . ILE A 1 93 ? 35.114 2.576 -66.654 1.00 63.94 93 ILE A CA 1
ATOM 656 C C . ILE A 1 93 ? 34.238 1.508 -67.316 1.00 63.94 93 ILE A C 1
ATOM 658 O O . ILE A 1 93 ? 33.432 1.836 -68.184 1.00 63.94 93 ILE A O 1
ATOM 662 N N . ASP A 1 94 ? 34.419 0.242 -66.941 1.00 80.56 94 ASP A N 1
ATOM 663 C CA . ASP A 1 94 ? 33.506 -0.821 -67.352 1.00 80.56 94 ASP A CA 1
ATOM 664 C C . ASP A 1 94 ? 32.156 -0.568 -66.682 1.00 80.56 94 ASP A C 1
ATOM 666 O O . ASP A 1 94 ? 32.003 -0.684 -65.460 1.00 80.56 94 ASP A O 1
ATOM 670 N N . ASN A 1 95 ? 31.171 -0.177 -67.492 1.00 81.12 95 ASN A N 1
ATOM 671 C CA . ASN A 1 95 ? 29.821 0.155 -67.035 1.00 81.12 95 ASN A CA 1
ATOM 672 C C . ASN A 1 95 ? 29.179 -1.005 -66.253 1.00 81.12 95 ASN A C 1
ATOM 674 O O . ASN A 1 95 ? 28.458 -0.762 -65.286 1.00 81.12 95 ASN A O 1
ATOM 678 N N . ASP A 1 96 ? 29.509 -2.252 -66.599 1.00 83.44 96 ASP A N 1
ATOM 679 C CA . ASP A 1 96 ? 29.031 -3.447 -65.898 1.00 83.44 96 ASP A CA 1
ATOM 680 C C . ASP A 1 96 ? 29.586 -3.552 -64.469 1.00 83.44 96 ASP A C 1
ATOM 682 O O . ASP A 1 96 ? 28.846 -3.864 -63.533 1.00 83.44 96 ASP A O 1
ATOM 686 N N . MET A 1 97 ? 30.865 -3.218 -64.257 1.00 85.44 97 MET A N 1
ATOM 687 C CA . MET A 1 97 ? 31.455 -3.189 -62.913 1.00 85.44 97 MET A CA 1
ATOM 688 C C . MET A 1 97 ? 30.887 -2.050 -62.062 1.00 85.44 97 MET A C 1
ATOM 690 O O . MET A 1 97 ? 30.671 -2.220 -60.858 1.00 85.44 97 MET A O 1
ATOM 694 N N . LEU A 1 98 ? 30.630 -0.890 -62.674 1.00 88.81 98 LEU A N 1
ATOM 695 C CA . LEU A 1 98 ? 29.993 0.235 -61.991 1.00 88.81 98 LEU A CA 1
ATOM 696 C C . LEU A 1 98 ? 28.563 -0.118 -61.561 1.00 88.81 98 LEU A C 1
ATOM 698 O O . LEU A 1 98 ? 28.195 0.131 -60.412 1.00 88.81 98 LEU A O 1
ATOM 702 N N . ASN A 1 99 ? 27.797 -0.762 -62.445 1.00 91.00 99 ASN A N 1
ATOM 703 C CA . ASN A 1 99 ? 26.447 -1.236 -62.157 1.00 91.00 99 ASN A CA 1
ATOM 704 C C . ASN A 1 99 ? 26.446 -2.272 -61.018 1.00 91.00 99 ASN A C 1
ATOM 706 O O . ASN A 1 99 ? 25.720 -2.120 -60.036 1.00 91.00 99 ASN A O 1
ATOM 710 N N . ALA A 1 100 ? 27.343 -3.265 -61.064 1.00 90.88 100 ALA A N 1
ATOM 711 C CA . ALA A 1 100 ? 27.485 -4.255 -59.993 1.00 90.88 100 ALA A CA 1
ATOM 712 C C . ALA A 1 100 ? 27.812 -3.612 -58.630 1.00 90.88 100 ALA A C 1
ATOM 714 O O . ALA A 1 100 ? 27.236 -3.985 -57.604 1.00 90.88 100 ALA A O 1
ATOM 715 N N . ARG A 1 101 ? 28.692 -2.599 -58.602 1.00 92.31 101 ARG A N 1
ATOM 716 C CA . ARG A 1 101 ? 28.996 -1.836 -57.380 1.00 92.31 101 ARG A CA 1
ATOM 717 C C . ARG A 1 101 ? 27.787 -1.037 -56.889 1.00 92.31 101 ARG A C 1
ATOM 719 O O . ARG A 1 101 ? 27.553 -0.997 -55.683 1.00 92.31 101 ARG A O 1
ATOM 726 N N . GLN A 1 102 ? 27.019 -0.421 -57.784 1.00 94.62 102 GLN A N 1
ATOM 727 C CA . GLN A 1 102 ? 25.820 0.333 -57.417 1.00 94.62 102 GLN A CA 1
ATOM 728 C C . GLN A 1 102 ? 24.745 -0.573 -56.799 1.00 94.62 102 GLN A C 1
ATOM 730 O O . GLN A 1 102 ? 24.184 -0.223 -55.761 1.00 94.62 102 GLN A O 1
ATOM 735 N N . VAL A 1 103 ? 24.523 -1.763 -57.366 1.00 95.12 103 VAL A N 1
ATOM 736 C CA . VAL A 1 103 ? 23.613 -2.775 -56.802 1.00 95.12 103 VAL A CA 1
ATOM 737 C C . VAL A 1 103 ? 24.082 -3.231 -55.417 1.00 95.12 103 VAL A C 1
ATOM 739 O O . VAL A 1 103 ? 23.275 -3.313 -54.491 1.00 95.12 103 VAL A O 1
ATOM 742 N N . ALA A 1 104 ? 25.384 -3.469 -55.233 1.00 94.69 104 ALA A N 1
ATOM 743 C CA . ALA A 1 104 ? 25.936 -3.855 -53.934 1.00 94.69 104 ALA A CA 1
ATOM 744 C C . ALA A 1 104 ? 25.760 -2.758 -52.866 1.00 94.69 104 ALA A C 1
ATOM 746 O O . ALA A 1 104 ? 25.392 -3.063 -51.732 1.00 94.69 104 ALA A O 1
ATOM 747 N N . ILE A 1 105 ? 25.973 -1.485 -53.219 1.00 96.88 105 ILE A N 1
ATOM 748 C CA . ILE A 1 105 ? 25.748 -0.348 -52.311 1.00 96.88 105 ILE A CA 1
ATOM 749 C C . ILE A 1 105 ? 24.261 -0.223 -51.960 1.00 96.88 105 ILE A C 1
ATOM 751 O O . ILE A 1 105 ? 23.931 -0.038 -50.792 1.00 96.88 105 ILE A O 1
ATOM 755 N N . ALA A 1 106 ? 23.362 -0.374 -52.937 1.00 95.94 106 ALA A N 1
ATOM 756 C CA . ALA A 1 106 ? 21.921 -0.344 -52.691 1.00 95.94 106 ALA A CA 1
ATOM 757 C C . ALA A 1 106 ? 21.480 -1.466 -51.731 1.00 95.94 106 ALA A C 1
ATOM 759 O O . ALA A 1 106 ? 20.706 -1.219 -50.808 1.00 95.94 106 ALA A O 1
ATOM 760 N N . ALA A 1 107 ? 22.026 -2.678 -51.881 1.00 95.81 107 ALA A N 1
ATOM 761 C CA . ALA A 1 107 ? 21.758 -3.792 -50.971 1.00 95.81 107 ALA A CA 1
ATOM 762 C C . ALA A 1 107 ? 22.294 -3.539 -49.547 1.00 95.81 107 ALA A C 1
ATOM 764 O O . ALA A 1 107 ? 21.625 -3.858 -48.558 1.00 95.81 107 ALA A O 1
ATOM 765 N N . GLN A 1 108 ? 23.482 -2.935 -49.423 1.00 97.00 108 GLN A N 1
ATOM 766 C CA . GLN A 1 108 ? 24.035 -2.532 -48.126 1.00 97.00 108 GLN A CA 1
ATOM 767 C C . GLN A 1 108 ? 23.184 -1.447 -47.460 1.00 97.00 108 GLN A C 1
ATOM 769 O O . GLN A 1 108 ? 22.910 -1.548 -46.265 1.00 97.00 108 GLN A O 1
ATOM 774 N N . LEU A 1 109 ? 22.722 -0.451 -48.222 1.00 97.81 109 LEU A N 1
ATOM 775 C CA . LEU A 1 109 ? 21.839 0.601 -47.720 1.00 97.81 109 LEU A CA 1
ATOM 776 C C . LEU A 1 109 ? 20.517 0.015 -47.207 1.00 97.81 109 LEU A C 1
ATOM 778 O O . LEU A 1 109 ? 20.159 0.263 -46.060 1.00 97.81 109 LEU A O 1
ATOM 782 N N . ALA A 1 110 ? 19.867 -0.852 -47.987 1.00 96.88 110 ALA A N 1
ATOM 783 C CA . ALA A 1 110 ? 18.640 -1.531 -47.566 1.00 96.88 110 ALA A CA 1
ATOM 784 C C . ALA A 1 110 ? 18.840 -2.363 -46.281 1.00 96.88 110 ALA A C 1
ATOM 786 O O . ALA A 1 110 ? 17.982 -2.388 -45.397 1.00 96.88 110 ALA A O 1
ATOM 787 N N . THR A 1 111 ? 20.004 -3.006 -46.131 1.00 97.69 111 THR A N 1
ATOM 788 C CA . THR A 1 111 ? 20.359 -3.754 -44.912 1.00 97.69 111 THR A CA 1
ATOM 789 C C . THR A 1 111 ? 20.544 -2.826 -43.704 1.00 97.69 111 THR A C 1
ATOM 791 O O . THR A 1 111 ? 20.097 -3.146 -42.600 1.00 97.69 111 THR A O 1
ATOM 794 N N . LEU A 1 112 ? 21.186 -1.668 -43.887 1.00 98.12 112 LEU A N 1
ATOM 795 C CA . LEU A 1 112 ? 21.371 -0.667 -42.830 1.00 98.12 112 LEU A CA 1
ATOM 796 C C . LEU A 1 112 ? 20.047 -0.012 -42.413 1.00 98.12 112 LEU A C 1
ATOM 798 O O . LEU A 1 112 ? 19.827 0.208 -41.220 1.00 98.12 112 LEU A O 1
ATOM 802 N N . GLU A 1 113 ? 19.149 0.246 -43.362 1.00 97.88 113 GLU A N 1
ATOM 803 C CA . GLU A 1 113 ? 17.796 0.748 -43.098 1.00 97.88 113 GLU A CA 1
ATOM 804 C C . GLU A 1 113 ? 16.994 -0.260 -42.263 1.00 97.88 113 GLU A C 1
ATOM 806 O O . GLU A 1 113 ? 16.469 0.090 -41.203 1.00 97.88 113 GLU A O 1
ATOM 811 N N . ALA A 1 114 ? 16.995 -1.537 -42.659 1.00 97.56 114 ALA A N 1
ATOM 812 C CA . ALA A 1 114 ? 16.344 -2.607 -41.902 1.00 97.56 114 ALA A CA 1
ATOM 813 C C . ALA A 1 114 ? 16.923 -2.760 -40.482 1.00 97.56 114 ALA A C 1
ATOM 815 O O . ALA A 1 114 ? 16.180 -2.915 -39.504 1.00 97.56 114 ALA A O 1
ATOM 816 N N . ARG A 1 115 ? 18.252 -2.662 -40.338 1.00 97.69 115 ARG A N 1
ATOM 817 C CA . ARG A 1 115 ? 18.914 -2.707 -39.027 1.00 97.69 115 ARG A CA 1
ATOM 818 C C . ARG A 1 115 ? 18.529 -1.514 -38.153 1.00 97.69 115 ARG A C 1
ATOM 820 O O . ARG A 1 115 ? 18.307 -1.695 -36.961 1.00 97.69 115 ARG A O 1
ATOM 827 N N . THR A 1 116 ? 18.410 -0.320 -38.730 1.00 98.06 116 THR A N 1
ATOM 828 C CA . THR A 1 116 ? 18.007 0.891 -37.997 1.00 98.06 116 THR A CA 1
ATOM 829 C C . THR A 1 116 ? 16.579 0.774 -37.472 1.00 98.06 116 THR A C 1
ATOM 831 O O . THR A 1 116 ? 16.343 1.067 -36.303 1.00 98.06 116 THR A O 1
ATOM 834 N N . ILE A 1 117 ? 15.647 0.268 -38.287 1.00 98.00 117 ILE A N 1
ATOM 835 C CA . ILE A 1 117 ? 14.262 0.007 -37.860 1.00 98.00 117 ILE A CA 1
ATOM 836 C C . ILE A 1 117 ? 14.235 -0.986 -36.693 1.00 98.00 117 ILE A C 1
ATOM 838 O O . ILE A 1 117 ? 13.520 -0.775 -35.716 1.00 98.00 117 ILE A O 1
ATOM 842 N N . THR A 1 118 ? 15.045 -2.044 -36.768 1.00 97.50 118 THR A N 1
ATOM 843 C CA . THR A 1 118 ? 15.138 -3.046 -35.695 1.00 97.50 118 THR A CA 1
ATOM 844 C C . THR A 1 118 ? 15.675 -2.429 -34.400 1.00 97.50 118 THR A C 1
ATOM 846 O O . THR A 1 118 ? 15.086 -2.628 -33.341 1.00 97.50 118 THR A O 1
ATOM 849 N N . ILE A 1 119 ? 16.743 -1.627 -34.480 1.00 98.19 119 ILE A N 1
ATOM 850 C CA . ILE A 1 119 ? 17.329 -0.939 -33.318 1.00 98.19 119 ILE A CA 1
ATOM 851 C C . ILE A 1 119 ? 16.334 0.049 -32.696 1.00 98.19 119 ILE A C 1
ATOM 853 O O . ILE A 1 119 ? 16.239 0.128 -31.475 1.00 98.19 119 ILE A O 1
ATOM 857 N N . ASP A 1 120 ? 15.577 0.794 -33.503 1.00 97.12 120 ASP A N 1
ATOM 858 C CA . ASP A 1 120 ? 14.552 1.721 -33.007 1.00 97.12 120 ASP A CA 1
ATOM 859 C C . ASP A 1 120 ? 13.418 0.974 -32.281 1.00 97.12 120 ASP A C 1
ATOM 861 O O . ASP A 1 120 ? 13.008 1.372 -31.187 1.00 97.12 120 ASP A O 1
ATOM 865 N N . GLN A 1 121 ? 12.962 -0.159 -32.825 1.00 97.00 121 GLN A N 1
ATOM 866 C CA . GLN A 1 121 ? 11.977 -1.017 -32.159 1.00 97.00 121 GLN A CA 1
ATOM 867 C C . GLN A 1 121 ? 12.509 -1.587 -30.836 1.00 97.00 121 GLN A C 1
ATOM 869 O O . GLN A 1 121 ? 11.818 -1.523 -29.817 1.00 97.00 121 GLN A O 1
ATOM 874 N N . GLU A 1 122 ? 13.744 -2.091 -30.823 1.00 96.19 122 GLU A N 1
ATOM 875 C CA . GLU A 1 122 ? 14.388 -2.630 -29.623 1.00 96.19 122 GLU A CA 1
ATOM 876 C C . GLU A 1 122 ? 14.624 -1.541 -28.565 1.00 96.19 122 GLU A C 1
ATOM 878 O O . GLU A 1 122 ? 14.348 -1.751 -27.384 1.00 96.19 122 GLU A O 1
ATOM 883 N N . SER A 1 123 ? 15.043 -0.342 -28.979 1.00 97.00 123 SER A N 1
ATOM 884 C CA . SER A 1 123 ? 15.237 0.807 -28.090 1.00 97.00 123 SER A CA 1
ATOM 885 C C . SER A 1 123 ? 13.929 1.230 -27.417 1.00 97.00 123 SER A C 1
ATOM 887 O O . SER A 1 123 ? 13.897 1.442 -26.202 1.00 97.00 123 SER A O 1
ATOM 889 N N . ARG A 1 124 ? 12.818 1.279 -28.166 1.00 94.75 124 ARG A N 1
ATOM 890 C CA . ARG A 1 124 ? 11.486 1.569 -27.607 1.00 94.75 124 ARG A CA 1
ATOM 891 C C . ARG A 1 124 ? 11.019 0.482 -26.647 1.00 94.75 124 ARG A C 1
ATOM 893 O O . ARG A 1 124 ? 10.487 0.801 -25.582 1.00 94.75 124 ARG A O 1
ATOM 900 N N . ALA A 1 125 ? 11.253 -0.786 -26.982 1.00 94.00 125 ALA A N 1
ATOM 901 C CA . ALA A 1 125 ? 10.946 -1.901 -26.093 1.00 94.00 125 ALA A CA 1
ATOM 902 C C . ALA A 1 125 ? 11.753 -1.803 -24.785 1.00 94.00 125 ALA A C 1
ATOM 904 O O . ALA A 1 125 ? 11.171 -1.876 -23.700 1.00 94.00 125 ALA A O 1
ATOM 905 N N . ALA A 1 126 ? 13.058 -1.534 -24.866 1.00 94.50 126 ALA A N 1
ATOM 906 C CA . ALA A 1 126 ? 13.928 -1.345 -23.708 1.00 94.50 126 ALA A CA 1
ATOM 907 C C . ALA A 1 126 ? 13.490 -0.156 -22.832 1.00 94.50 126 ALA A C 1
ATOM 909 O O . ALA A 1 126 ? 13.388 -0.299 -21.611 1.00 94.50 126 ALA A O 1
ATOM 910 N N . ALA A 1 127 ? 13.155 0.986 -23.442 1.00 92.06 127 ALA A N 1
ATOM 911 C CA . ALA A 1 127 ? 12.646 2.160 -22.732 1.00 92.06 127 ALA A CA 1
ATOM 912 C C . ALA A 1 127 ? 11.316 1.863 -22.014 1.00 92.06 127 ALA A C 1
ATOM 914 O O . ALA A 1 127 ? 11.138 2.234 -20.853 1.00 92.06 127 ALA A O 1
ATOM 915 N N . SER A 1 128 ? 10.403 1.135 -22.667 1.00 90.75 128 SER A N 1
ATOM 916 C CA . SER A 1 128 ? 9.127 0.732 -22.064 1.00 90.75 128 SER A CA 1
ATOM 917 C C . SER A 1 128 ? 9.317 -0.207 -20.867 1.00 90.75 128 SER A C 1
ATOM 919 O O . SER A 1 128 ? 8.697 -0.009 -19.820 1.00 90.75 128 SER A O 1
ATOM 921 N N . ASN A 1 129 ? 10.233 -1.176 -20.979 1.00 91.06 129 ASN A N 1
ATOM 922 C CA . ASN A 1 129 ? 10.544 -2.111 -19.903 1.00 91.06 129 ASN A CA 1
ATOM 923 C C . ASN A 1 129 ? 11.201 -1.399 -18.713 1.00 91.06 129 ASN A C 1
ATOM 925 O O . ASN A 1 129 ? 10.835 -1.648 -17.566 1.00 91.06 129 ASN A O 1
ATOM 929 N N . SER A 1 130 ? 12.114 -0.457 -18.978 1.00 94.06 130 SER A N 1
ATOM 930 C CA . SER A 1 130 ? 12.708 0.391 -17.941 1.00 94.06 130 SER A CA 1
ATOM 931 C C . SER A 1 130 ? 11.646 1.225 -17.218 1.00 94.06 130 SER A C 1
ATOM 933 O O . SER A 1 130 ? 11.624 1.241 -15.988 1.00 94.06 130 SER A O 1
ATOM 935 N N . GLY A 1 131 ? 10.707 1.829 -17.954 1.00 92.50 131 GLY A N 1
ATOM 936 C CA . GLY A 1 131 ? 9.604 2.584 -17.357 1.00 92.50 131 GLY A CA 1
ATOM 937 C C . GLY A 1 131 ? 8.665 1.717 -16.510 1.00 92.50 131 GLY A C 1
ATOM 938 O O . GLY A 1 131 ? 8.198 2.160 -15.460 1.00 92.50 131 GLY A O 1
ATOM 939 N N . ARG A 1 132 ? 8.398 0.471 -16.924 1.00 91.69 132 ARG A N 1
ATOM 940 C CA . ARG A 1 132 ? 7.610 -0.482 -16.125 1.00 91.69 132 ARG A CA 1
ATOM 941 C C . ARG A 1 132 ? 8.356 -0.899 -14.853 1.00 91.69 132 ARG A C 1
ATOM 943 O O . ARG A 1 132 ? 7.756 -0.926 -13.781 1.00 91.69 132 ARG A O 1
ATOM 950 N N . ALA A 1 133 ? 9.660 -1.158 -14.944 1.00 95.56 133 ALA A N 1
ATOM 951 C CA . ALA A 1 133 ? 10.488 -1.465 -13.779 1.00 95.56 133 ALA A CA 1
ATOM 952 C C . ALA A 1 133 ? 10.525 -0.297 -12.777 1.00 95.56 133 ALA A C 1
ATOM 954 O O . ALA A 1 133 ? 10.360 -0.515 -11.579 1.00 95.56 133 ALA A O 1
ATOM 955 N N . GLU A 1 134 ? 10.663 0.945 -13.253 1.00 94.94 134 GLU A N 1
ATOM 956 C CA . GLU A 1 134 ? 10.584 2.140 -12.405 1.00 94.94 134 GLU A CA 1
ATOM 957 C C . GLU A 1 134 ? 9.224 2.239 -11.697 1.00 94.94 134 GLU A C 1
ATOM 959 O O . GLU A 1 134 ? 9.172 2.452 -10.485 1.00 94.94 134 GLU A O 1
ATOM 964 N N . ALA A 1 135 ? 8.122 2.028 -12.424 1.00 94.69 135 ALA A N 1
ATOM 965 C CA . ALA A 1 135 ? 6.776 2.063 -11.855 1.00 94.69 135 ALA A CA 1
ATOM 966 C C . ALA A 1 135 ? 6.601 1.032 -10.728 1.00 94.69 135 ALA A C 1
ATOM 968 O O . ALA A 1 135 ? 6.098 1.373 -9.655 1.00 94.69 135 ALA A O 1
ATOM 969 N N . LEU A 1 136 ? 7.076 -0.201 -10.936 1.00 96.81 136 LEU A N 1
ATOM 970 C CA . LEU A 1 136 ? 7.043 -1.258 -9.922 1.00 96.81 136 LEU A CA 1
ATOM 971 C C . LEU A 1 136 ? 7.901 -0.913 -8.698 1.00 96.81 136 LEU A C 1
ATOM 973 O O . LEU A 1 136 ? 7.467 -1.137 -7.570 1.00 96.81 136 LEU A O 1
ATOM 977 N N . LEU A 1 137 ? 9.086 -0.324 -8.892 1.00 96.94 137 LEU A N 1
ATOM 978 C CA . LEU A 1 137 ? 9.945 0.106 -7.784 1.00 96.94 137 LEU A CA 1
ATOM 979 C C . LEU A 1 137 ? 9.303 1.228 -6.962 1.00 96.94 137 LEU A C 1
ATOM 981 O O . LEU A 1 137 ? 9.357 1.188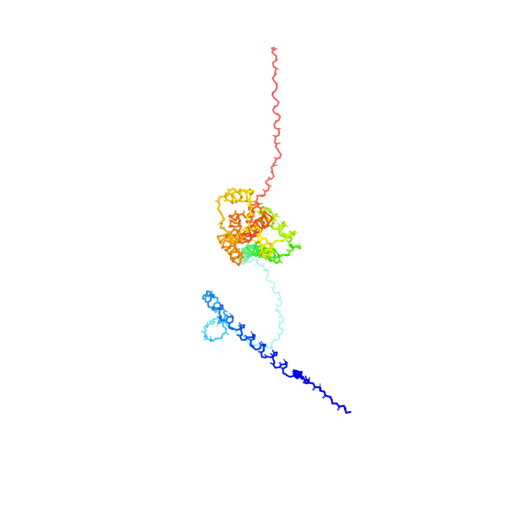 -5.733 1.00 96.94 137 LEU A O 1
ATOM 985 N N . ILE A 1 138 ? 8.664 2.199 -7.616 1.00 96.75 138 ILE A N 1
ATOM 986 C CA . ILE A 1 138 ? 7.938 3.279 -6.936 1.00 96.75 138 ILE A CA 1
ATOM 987 C C . ILE A 1 138 ? 6.746 2.712 -6.152 1.00 96.75 138 ILE A C 1
ATOM 989 O O . ILE A 1 138 ? 6.567 3.062 -4.984 1.00 96.75 138 ILE A O 1
ATOM 993 N N . ALA A 1 139 ? 5.958 1.818 -6.758 1.00 96.94 139 ALA A N 1
ATOM 994 C CA . ALA A 1 139 ? 4.821 1.172 -6.101 1.00 96.94 139 ALA A CA 1
ATOM 995 C C . ALA A 1 139 ? 5.267 0.341 -4.882 1.00 96.94 139 ALA A C 1
ATOM 997 O O . ALA A 1 139 ? 4.718 0.492 -3.789 1.00 96.94 139 ALA A O 1
ATOM 998 N N . PHE A 1 140 ? 6.323 -0.463 -5.033 1.00 97.25 140 PHE A N 1
ATOM 999 C CA . PHE A 1 140 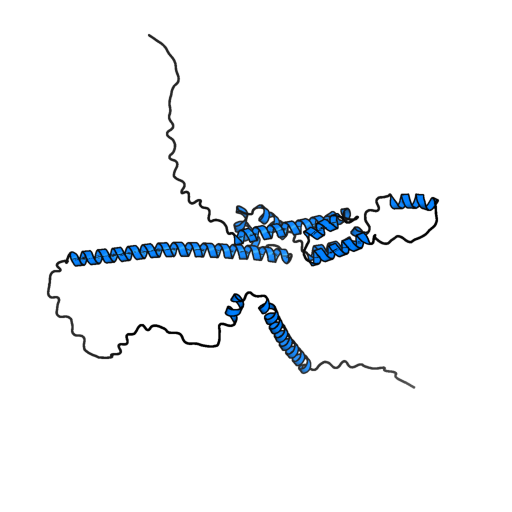? 6.902 -1.251 -3.946 1.00 97.25 140 PHE A CA 1
ATOM 1000 C C . PHE A 1 140 ? 7.447 -0.371 -2.815 1.00 97.25 140 PHE A C 1
ATOM 1002 O O . PHE A 1 140 ? 7.212 -0.651 -1.637 1.00 97.25 140 PHE A O 1
ATOM 1009 N N . ALA A 1 141 ? 8.148 0.715 -3.152 1.00 97.44 141 ALA A N 1
ATOM 1010 C CA . ALA A 1 141 ? 8.658 1.657 -2.163 1.00 97.44 141 ALA A CA 1
ATOM 1011 C C . ALA A 1 141 ? 7.518 2.330 -1.383 1.00 97.44 141 ALA A C 1
ATOM 1013 O O . ALA A 1 141 ? 7.611 2.446 -0.160 1.00 97.44 141 ALA A O 1
ATOM 1014 N N . ALA A 1 142 ? 6.427 2.713 -2.058 1.00 96.88 142 ALA A N 1
ATOM 1015 C CA . ALA A 1 142 ? 5.240 3.271 -1.414 1.00 96.88 142 ALA A CA 1
ATOM 1016 C C . ALA A 1 142 ? 4.591 2.265 -0.460 1.00 96.88 142 ALA A C 1
ATOM 1018 O O . ALA A 1 142 ? 4.368 2.593 0.706 1.00 96.88 142 ALA A O 1
ATOM 1019 N N . ARG A 1 143 ? 4.374 1.023 -0.911 1.00 96.31 143 ARG A N 1
ATOM 1020 C CA . ARG A 1 143 ? 3.813 -0.046 -0.075 1.00 96.31 143 ARG A CA 1
ATOM 1021 C C . ARG A 1 143 ? 4.671 -0.294 1.163 1.00 96.31 143 ARG A C 1
ATOM 1023 O O . ARG A 1 143 ? 4.172 -0.244 2.282 1.00 96.31 143 ARG A O 1
ATOM 1030 N N . ARG A 1 144 ? 5.992 -0.425 0.994 1.00 95.88 144 ARG A N 1
ATOM 1031 C CA . ARG A 1 144 ? 6.915 -0.639 2.117 1.00 95.88 144 ARG A CA 1
ATOM 1032 C C . ARG A 1 144 ? 7.024 0.556 3.067 1.00 95.88 144 ARG A C 1
ATOM 1034 O O . ARG A 1 144 ? 7.297 0.345 4.248 1.00 95.88 144 ARG A O 1
ATOM 1041 N N . ALA A 1 145 ? 6.870 1.790 2.589 1.00 96.25 145 ALA A N 1
ATOM 1042 C CA . ALA A 1 145 ? 6.830 2.963 3.461 1.00 96.25 145 ALA A CA 1
ATOM 1043 C C . ALA A 1 145 ? 5.580 2.924 4.352 1.00 96.25 145 ALA A C 1
ATOM 1045 O O . ALA A 1 145 ? 5.708 2.947 5.575 1.00 96.25 145 ALA A O 1
ATOM 1046 N N . ILE A 1 146 ? 4.403 2.749 3.744 1.00 95.56 146 ILE A N 1
ATOM 1047 C CA . ILE A 1 146 ? 3.117 2.701 4.450 1.00 95.56 146 ILE A CA 1
ATOM 1048 C C . ILE A 1 146 ? 3.047 1.521 5.424 1.00 95.56 146 ILE A C 1
ATOM 1050 O O . ILE A 1 146 ? 2.698 1.717 6.586 1.00 95.56 146 ILE A O 1
ATOM 1054 N N . ASP A 1 147 ? 3.447 0.321 5.001 1.00 93.88 147 ASP A N 1
ATOM 1055 C CA . ASP A 1 147 ? 3.397 -0.879 5.847 1.00 93.88 147 ASP A CA 1
ATOM 1056 C C . ASP A 1 147 ? 4.317 -0.774 7.073 1.00 93.88 147 ASP A C 1
ATOM 1058 O O . ASP A 1 147 ? 4.048 -1.377 8.111 1.00 93.88 147 ASP A O 1
ATOM 1062 N N . ARG A 1 148 ? 5.400 0.011 6.982 1.00 94.44 148 ARG A N 1
ATOM 1063 C CA . ARG A 1 148 ? 6.294 0.297 8.116 1.00 94.44 148 ARG A CA 1
ATOM 1064 C C . ARG A 1 148 ? 5.862 1.499 8.955 1.00 94.44 148 ARG A C 1
ATOM 1066 O O . ARG A 1 148 ? 6.580 1.861 9.883 1.00 94.44 148 ARG A O 1
ATOM 1073 N N . GLY A 1 149 ? 4.740 2.132 8.622 1.00 94.38 149 GLY A N 1
ATOM 1074 C CA . GLY A 1 149 ? 4.284 3.350 9.282 1.00 94.38 149 GLY A CA 1
ATOM 1075 C C . GLY A 1 149 ? 5.188 4.560 9.028 1.00 94.38 149 GLY A C 1
ATOM 1076 O O . GLY A 1 149 ? 5.251 5.470 9.849 1.00 94.38 149 GLY A O 1
ATOM 1077 N N . LEU A 1 150 ? 5.925 4.567 7.915 1.00 94.25 150 LEU A N 1
ATOM 1078 C CA . LEU A 1 150 ? 6.791 5.671 7.516 1.00 94.25 150 LEU A CA 1
ATOM 1079 C C . LEU A 1 150 ? 6.051 6.603 6.557 1.00 94.25 150 LEU A C 1
ATOM 1081 O O . LEU A 1 150 ? 5.246 6.172 5.730 1.00 94.25 150 LEU A O 1
ATOM 1085 N N . GLY A 1 151 ? 6.382 7.891 6.626 1.00 94.19 151 GLY A N 1
ATOM 1086 C CA . GLY A 1 151 ? 5.969 8.830 5.592 1.00 94.19 151 GLY A CA 1
ATOM 1087 C C . GLY A 1 151 ? 6.613 8.508 4.243 1.00 94.19 151 GLY A C 1
ATOM 1088 O O . GLY A 1 151 ? 7.677 7.892 4.177 1.00 94.19 151 GLY A O 1
ATOM 1089 N N . LEU A 1 152 ? 5.972 8.948 3.158 1.00 94.06 152 LEU A N 1
ATOM 1090 C CA . LEU A 1 152 ? 6.465 8.716 1.796 1.00 94.06 152 LEU A CA 1
ATOM 1091 C C . LEU A 1 152 ? 7.818 9.411 1.548 1.00 94.06 152 LEU A C 1
ATOM 1093 O O . LEU A 1 152 ? 8.679 8.860 0.875 1.00 94.06 152 LEU A O 1
ATOM 1097 N N . GLY A 1 153 ? 8.043 10.607 2.097 1.00 93.94 153 GLY A N 1
ATOM 1098 C CA . GLY A 1 153 ? 9.294 11.341 1.881 1.00 93.94 153 GLY A CA 1
ATOM 1099 C C . GLY A 1 153 ? 9.580 11.559 0.389 1.00 93.94 153 GLY A C 1
ATOM 1100 O O . GLY A 1 153 ? 8.692 11.944 -0.373 1.00 93.94 153 GLY A O 1
ATOM 1101 N N . GLU A 1 154 ? 10.807 11.264 -0.043 1.00 94.75 154 GLU A N 1
ATOM 1102 C CA . GLU A 1 154 ? 11.273 11.517 -1.415 1.00 94.75 154 GLU A CA 1
ATOM 1103 C C . GLU A 1 154 ? 10.490 10.763 -2.505 1.00 94.75 154 GLU A C 1
ATOM 1105 O O . GLU A 1 154 ? 10.431 11.228 -3.644 1.00 94.75 154 GLU A O 1
ATOM 1110 N N . ILE A 1 155 ? 9.835 9.634 -2.194 1.00 96.38 155 ILE A N 1
ATOM 1111 C CA . ILE A 1 155 ? 9.060 8.879 -3.199 1.00 96.38 155 ILE A CA 1
ATOM 1112 C C . ILE A 1 155 ? 7.714 9.530 -3.540 1.00 96.38 155 ILE A C 1
ATOM 1114 O O . ILE A 1 155 ? 7.121 9.193 -4.564 1.00 96.38 155 ILE A O 1
ATOM 1118 N N . GLU A 1 156 ? 7.236 10.492 -2.743 1.00 96.88 156 GLU A N 1
ATOM 1119 C CA . GLU A 1 156 ? 5.968 11.183 -3.001 1.00 96.88 156 GLU A CA 1
ATOM 1120 C C . GLU A 1 156 ? 5.987 11.923 -4.350 1.00 96.88 156 GLU A C 1
ATOM 1122 O O . GLU A 1 156 ? 4.999 11.910 -5.089 1.00 96.88 156 GLU A O 1
ATOM 1127 N N . GLY A 1 157 ? 7.117 12.544 -4.702 1.00 96.88 157 GLY A N 1
ATOM 1128 C CA . GLY A 1 157 ? 7.297 13.241 -5.977 1.00 96.88 157 GLY A CA 1
ATOM 1129 C C . GLY A 1 157 ? 7.200 12.300 -7.189 1.00 96.88 157 GLY A C 1
ATOM 1130 O O . GLY A 1 157 ? 6.333 12.513 -8.044 1.00 96.88 157 GLY A O 1
ATOM 1131 N N . PRO A 1 158 ? 8.052 11.260 -7.278 1.00 95.88 158 PRO A N 1
ATOM 1132 C CA . PRO A 1 158 ? 7.978 10.225 -8.309 1.00 95.88 158 PRO A CA 1
ATOM 1133 C C . PRO A 1 158 ? 6.610 9.537 -8.396 1.00 95.88 158 PRO A C 1
ATOM 1135 O O . PRO A 1 158 ? 6.062 9.439 -9.492 1.00 95.88 158 PRO A O 1
ATOM 1138 N N . LEU A 1 159 ? 6.007 9.155 -7.262 1.00 96.50 159 LEU A N 1
ATOM 1139 C CA . LEU A 1 159 ? 4.672 8.544 -7.214 1.00 96.50 159 LEU A CA 1
ATOM 1140 C C . LEU A 1 159 ? 3.625 9.437 -7.885 1.00 96.50 159 LEU A C 1
ATOM 1142 O O . LEU A 1 159 ? 2.847 8.987 -8.727 1.00 96.50 159 LEU A O 1
ATOM 1146 N N . LYS A 1 160 ? 3.642 10.734 -7.560 1.00 96.38 160 LYS A N 1
ATOM 1147 C CA . LYS A 1 160 ? 2.729 11.705 -8.158 1.00 96.38 160 LYS A CA 1
ATOM 1148 C C . LYS A 1 160 ? 2.962 11.875 -9.653 1.00 96.38 160 LYS A C 1
ATOM 1150 O O . LYS A 1 160 ? 1.993 11.919 -10.401 1.00 96.38 160 LYS A O 1
ATOM 1155 N N . ARG A 1 161 ? 4.212 12.003 -10.099 1.00 95.25 161 ARG A N 1
ATOM 1156 C CA . ARG A 1 161 ? 4.505 12.173 -11.531 1.00 95.25 161 ARG A CA 1
ATOM 1157 C C . ARG A 1 161 ? 4.095 10.951 -12.343 1.00 95.25 161 ARG A C 1
ATOM 1159 O O . ARG A 1 161 ? 3.602 11.121 -13.449 1.00 95.25 161 ARG A O 1
ATOM 1166 N N . ARG A 1 162 ? 4.284 9.750 -11.790 1.00 93.25 162 ARG A N 1
ATOM 1167 C CA . ARG A 1 162 ? 4.034 8.503 -12.510 1.00 93.25 162 ARG A CA 1
ATOM 1168 C C . ARG A 1 162 ? 2.554 8.139 -12.577 1.00 93.25 162 ARG A C 1
ATOM 1170 O O . ARG A 1 162 ? 2.079 7.798 -13.647 1.00 93.25 162 ARG A O 1
ATOM 1177 N N . PHE A 1 163 ? 1.833 8.233 -11.461 1.00 95.25 163 PHE A N 1
ATOM 1178 C CA . PHE A 1 163 ? 0.498 7.634 -11.348 1.00 95.25 163 PHE A CA 1
ATOM 1179 C C . PHE A 1 163 ? -0.652 8.646 -11.287 1.00 95.25 163 PHE A C 1
ATOM 1181 O O . PHE A 1 163 ? -1.809 8.238 -11.295 1.00 95.25 163 PHE A O 1
ATOM 1188 N N . ARG A 1 164 ? -0.410 9.967 -11.226 1.00 93.94 164 ARG A N 1
ATOM 1189 C CA . ARG A 1 164 ? -1.523 10.938 -11.113 1.00 93.94 164 ARG A CA 1
ATOM 1190 C C . ARG A 1 164 ? -2.410 11.027 -12.347 1.00 93.94 164 ARG A C 1
ATOM 1192 O O . ARG A 1 164 ? -3.564 11.405 -12.188 1.00 93.94 164 ARG A O 1
ATOM 1199 N N . THR A 1 165 ? -1.889 10.749 -13.536 1.00 91.69 165 THR A N 1
ATOM 1200 C CA . THR A 1 165 ? -2.658 10.815 -14.788 1.00 91.69 165 THR A CA 1
ATOM 1201 C C . THR A 1 165 ? -3.713 9.713 -14.845 1.00 91.69 165 THR A C 1
ATOM 1203 O O . THR A 1 165 ? -4.860 9.987 -15.179 1.00 91.69 165 THR A O 1
ATOM 1206 N N . THR A 1 166 ? -3.344 8.499 -14.438 1.00 91.94 166 THR A N 1
ATOM 1207 C CA . THR A 1 166 ? -4.192 7.300 -14.547 1.00 91.94 166 THR A CA 1
ATOM 1208 C C . THR A 1 166 ? -4.910 6.963 -13.235 1.00 91.94 166 THR A C 1
ATOM 1210 O O . THR A 1 166 ? -6.041 6.492 -13.246 1.00 91.94 166 THR A O 1
ATOM 1213 N N . GLN A 1 167 ? -4.287 7.245 -12.086 1.00 94.75 167 GLN A N 1
ATOM 1214 C CA . GLN A 1 167 ? -4.730 6.827 -10.748 1.00 94.75 167 GLN A CA 1
ATOM 1215 C C . GLN A 1 167 ? -4.766 7.997 -9.743 1.00 94.75 167 GLN A C 1
ATOM 1217 O O . GLN A 1 167 ? -4.333 7.877 -8.594 1.00 94.75 167 GLN A O 1
ATOM 1222 N N . ALA A 1 168 ? -5.305 9.155 -10.144 1.00 95.94 168 ALA A N 1
ATOM 1223 C CA . ALA A 1 168 ? -5.323 10.374 -9.320 1.00 95.94 168 ALA A CA 1
ATOM 1224 C C . ALA A 1 168 ? -5.886 10.160 -7.901 1.00 95.94 168 ALA A C 1
ATOM 1226 O O . ALA A 1 168 ? -5.303 10.631 -6.920 1.00 95.94 168 ALA A O 1
ATOM 1227 N N . ARG A 1 169 ? -7.005 9.429 -7.788 1.00 96.44 169 ARG A N 1
ATOM 1228 C CA . ARG A 1 169 ? -7.654 9.141 -6.501 1.00 96.44 169 ARG A CA 1
ATOM 1229 C C . ARG A 1 169 ? -6.777 8.262 -5.610 1.00 96.44 169 ARG A C 1
ATOM 1231 O O . ARG A 1 169 ? -6.587 8.600 -4.446 1.00 96.44 169 ARG A O 1
ATOM 1238 N N . ALA A 1 170 ? -6.229 7.173 -6.147 1.00 97.06 170 ALA A N 1
ATOM 1239 C CA . ALA A 1 170 ? -5.390 6.259 -5.376 1.00 97.06 170 ALA A CA 1
ATOM 1240 C C . ALA A 1 170 ? -4.127 6.966 -4.860 1.00 97.06 170 ALA A C 1
ATOM 1242 O O . ALA A 1 170 ? -3.792 6.859 -3.682 1.00 97.06 170 ALA A O 1
ATOM 1243 N N . VAL A 1 171 ? -3.487 7.788 -5.700 1.00 97.50 171 VAL A N 1
ATOM 1244 C CA . VAL A 1 171 ? -2.336 8.600 -5.280 1.00 97.50 171 VAL A CA 1
ATOM 1245 C C . VAL A 1 171 ? -2.714 9.564 -4.153 1.00 97.50 171 VAL A C 1
ATOM 1247 O O . VAL A 1 171 ? -1.957 9.700 -3.196 1.00 97.50 171 VAL A O 1
ATOM 1250 N N . ALA A 1 172 ? -3.876 10.220 -4.223 1.00 97.31 172 ALA A N 1
ATOM 1251 C CA . ALA A 1 172 ? -4.322 11.123 -3.161 1.00 97.31 172 ALA A CA 1
ATOM 1252 C C . ALA A 1 172 ? -4.505 10.396 -1.816 1.00 97.31 172 ALA A C 1
ATOM 1254 O O . ALA A 1 172 ? -4.062 10.910 -0.788 1.00 97.31 172 ALA A O 1
ATOM 1255 N N . VAL A 1 173 ? -5.091 9.193 -1.832 1.00 97.81 173 VAL A N 1
ATOM 1256 C CA . VAL A 1 173 ? -5.254 8.347 -0.638 1.00 97.81 173 VAL A CA 1
ATOM 1257 C C . VAL A 1 173 ? -3.895 7.945 -0.064 1.00 97.81 173 VAL A C 1
ATOM 1259 O O . VAL A 1 173 ? -3.659 8.147 1.123 1.00 97.81 173 VAL A O 1
ATOM 1262 N N . VAL A 1 174 ? -2.969 7.447 -0.890 1.00 97.19 174 VAL A N 1
ATOM 1263 C CA . VAL A 1 174 ? -1.636 7.015 -0.428 1.00 97.19 174 VAL A CA 1
ATOM 1264 C C . VAL A 1 174 ? -0.821 8.187 0.125 1.00 97.19 174 VAL A C 1
ATOM 1266 O O . VAL A 1 174 ? -0.159 8.052 1.151 1.00 97.19 174 VAL A O 1
ATOM 1269 N N . VAL A 1 175 ? -0.912 9.369 -0.490 1.00 96.69 175 VAL A N 1
ATOM 1270 C CA . VAL A 1 175 ? -0.273 10.592 0.025 1.00 96.69 175 VAL A CA 1
ATOM 1271 C C . VAL A 1 175 ? -0.878 11.023 1.359 1.00 96.69 175 VAL A C 1
ATOM 1273 O O . VAL A 1 175 ? -0.144 11.401 2.271 1.00 96.69 175 VAL A O 1
ATOM 1276 N N . ALA A 1 176 ? -2.202 10.951 1.506 1.00 96.06 176 ALA A N 1
ATOM 1277 C CA . ALA A 1 176 ? -2.858 11.233 2.780 1.00 96.06 176 ALA A CA 1
ATOM 1278 C C . ALA A 1 176 ? -2.442 10.224 3.863 1.00 96.06 176 ALA A C 1
ATOM 1280 O O . ALA A 1 176 ? -2.131 10.626 4.986 1.00 96.06 176 ALA A O 1
ATOM 1281 N N . ALA A 1 177 ? -2.360 8.938 3.516 1.00 95.56 177 ALA A N 1
ATOM 1282 C CA . ALA A 1 177 ? -1.882 7.886 4.403 1.00 95.56 177 ALA A CA 1
ATOM 1283 C C . ALA A 1 177 ? -0.420 8.102 4.816 1.00 95.56 177 ALA A C 1
ATOM 1285 O O . ALA A 1 177 ? -0.090 7.944 5.985 1.00 95.56 177 ALA A O 1
ATOM 1286 N N . GLY A 1 178 ? 0.439 8.568 3.906 1.00 95.31 178 GLY A N 1
ATOM 1287 C CA . GLY A 1 178 ? 1.829 8.909 4.212 1.00 95.31 178 GLY A CA 1
ATOM 1288 C C . GLY A 1 178 ? 1.997 10.052 5.220 1.00 95.31 178 GLY A C 1
ATOM 1289 O O . GLY A 1 178 ? 3.028 10.137 5.879 1.00 95.31 178 GLY A O 1
ATOM 1290 N N . ARG A 1 179 ? 1.001 10.933 5.371 1.00 95.00 179 ARG A N 1
ATOM 1291 C CA . ARG A 1 179 ? 1.034 12.023 6.367 1.00 95.00 179 ARG A CA 1
ATOM 1292 C C . ARG A 1 179 ? 0.593 11.580 7.755 1.00 95.00 179 ARG A C 1
ATOM 1294 O O . ARG A 1 179 ? 0.971 12.200 8.742 1.00 95.00 179 ARG A O 1
ATOM 1301 N N . ALA A 1 180 ? -0.243 10.554 7.822 1.00 92.38 180 ALA A N 1
ATOM 1302 C CA . ALA A 1 180 ? -0.775 10.013 9.061 1.00 92.38 180 ALA A CA 1
ATOM 1303 C C . ALA A 1 180 ? -0.903 8.493 8.908 1.00 92.38 180 ALA A C 1
ATOM 1305 O O . ALA A 1 180 ? -2.014 8.000 8.689 1.00 92.38 180 ALA A O 1
ATOM 1306 N N . PRO A 1 181 ? 0.216 7.754 8.948 1.00 92.75 181 PRO A N 1
ATOM 1307 C CA . PRO A 1 181 ? 0.184 6.318 8.747 1.00 92.75 181 PRO A CA 1
ATOM 1308 C C . PRO A 1 181 ? -0.614 5.646 9.864 1.00 92.75 181 PRO A C 1
ATOM 1310 O O . PRO A 1 181 ? -0.498 6.006 11.032 1.00 92.75 181 PRO A O 1
ATOM 1313 N N . VAL A 1 182 ? -1.447 4.681 9.482 1.00 94.38 182 VAL A N 1
ATOM 1314 C CA . VAL A 1 182 ? -2.163 3.799 10.407 1.00 94.38 182 VAL A CA 1
ATOM 1315 C C . VAL A 1 182 ? -1.635 2.403 10.140 1.00 94.38 182 VAL A C 1
ATOM 1317 O O . VAL A 1 182 ? -1.750 1.927 9.011 1.00 94.38 182 VAL A O 1
ATOM 1320 N N . THR A 1 183 ? -1.038 1.759 11.137 1.00 95.00 183 THR A N 1
ATOM 1321 C CA . THR A 1 183 ? -0.533 0.392 10.991 1.00 95.00 183 THR A CA 1
ATOM 1322 C C . THR A 1 183 ? -1.527 -0.628 11.536 1.00 95.00 183 THR A C 1
ATOM 1324 O O . THR A 1 183 ? -2.418 -0.315 12.329 1.00 95.00 183 THR A O 1
ATOM 1327 N N . LEU A 1 184 ? -1.365 -1.887 11.122 1.00 95.62 184 LEU A N 1
ATOM 1328 C CA . LEU A 1 184 ? -2.152 -2.990 11.670 1.00 95.62 184 LEU A CA 1
ATOM 1329 C C . LEU A 1 184 ? -1.933 -3.143 13.182 1.00 95.62 184 LEU A C 1
ATOM 1331 O O . LEU A 1 184 ? -2.864 -3.485 13.906 1.00 95.62 184 LEU A O 1
ATOM 1335 N N . GLU A 1 185 ? -0.723 -2.852 13.658 1.00 95.31 185 GLU A N 1
ATOM 1336 C CA . GLU A 1 185 ? -0.399 -2.908 15.081 1.00 95.31 185 GLU A CA 1
ATOM 1337 C C . GLU A 1 185 ? -1.100 -1.796 15.867 1.00 95.31 185 GLU A C 1
ATOM 1339 O O . GLU A 1 185 ? -1.688 -2.069 16.911 1.00 95.31 185 GLU A O 1
ATOM 1344 N N . ASP A 1 186 ? -1.166 -0.578 15.318 1.00 94.94 186 ASP A N 1
ATOM 1345 C CA . ASP A 1 186 ? -1.933 0.517 15.927 1.00 94.94 186 ASP A CA 1
ATOM 1346 C C . ASP A 1 186 ? -3.414 0.146 16.065 1.00 94.94 186 ASP A C 1
ATOM 1348 O O . ASP A 1 186 ? -4.044 0.426 17.088 1.00 94.94 186 ASP A O 1
ATOM 1352 N N . LEU A 1 187 ? -3.984 -0.523 15.055 1.00 96.50 187 LEU A N 1
ATOM 1353 C CA . LEU A 1 187 ? -5.368 -1.006 15.091 1.00 96.50 187 LEU A CA 1
ATOM 1354 C C . LEU A 1 187 ? -5.580 -2.092 16.150 1.00 96.50 187 LEU A C 1
ATOM 1356 O O . LEU A 1 187 ? -6.632 -2.104 16.792 1.00 96.50 187 LEU A O 1
ATOM 1360 N N . ARG A 1 188 ? -4.611 -2.990 16.358 1.00 96.25 188 ARG A N 1
ATOM 1361 C CA . ARG A 1 188 ? -4.674 -4.009 17.419 1.00 96.25 188 ARG A CA 1
ATOM 1362 C C . ARG A 1 188 ? -4.587 -3.376 18.804 1.00 96.25 188 ARG A C 1
ATOM 1364 O O . ARG A 1 188 ? -5.435 -3.655 19.649 1.00 96.25 188 ARG A O 1
ATOM 1371 N N . LEU A 1 189 ? -3.615 -2.491 19.016 1.00 96.06 189 LEU A N 1
ATOM 1372 C CA . LEU A 1 189 ? -3.387 -1.829 20.300 1.00 96.06 189 LEU A CA 1
ATOM 1373 C C . LEU A 1 189 ? -4.576 -0.945 20.701 1.00 96.06 189 LEU A C 1
ATOM 1375 O O . LEU A 1 189 ? -5.043 -0.975 21.843 1.00 96.06 189 LEU A O 1
ATOM 1379 N N . SER A 1 190 ? -5.108 -0.180 19.746 1.00 94.69 190 SER A N 1
ATOM 1380 C CA . SER A 1 190 ? -6.287 0.657 19.980 1.00 94.69 190 SER A CA 1
ATOM 1381 C C . SER A 1 190 ? -7.555 -0.169 20.214 1.00 94.69 190 SER A C 1
ATOM 1383 O O . SER A 1 190 ? -8.360 0.213 21.063 1.00 94.69 190 SER A O 1
ATOM 1385 N N . LEU A 1 191 ? -7.721 -1.322 19.549 1.00 94.38 191 LEU A N 1
ATOM 1386 C CA . LEU A 1 191 ? -8.820 -2.247 19.846 1.00 94.38 191 LEU A CA 1
ATOM 1387 C C . LEU A 1 191 ? -8.724 -2.784 21.278 1.00 94.38 191 LEU A C 1
ATOM 1389 O O . LEU A 1 191 ? -9.735 -2.832 21.976 1.00 94.38 191 LEU A O 1
ATOM 1393 N N . ASP A 1 192 ? -7.531 -3.193 21.710 1.00 93.81 192 ASP A N 1
ATOM 1394 C CA . ASP A 1 192 ? -7.331 -3.768 23.042 1.00 93.81 192 ASP A CA 1
ATOM 1395 C C . ASP A 1 192 ? -7.591 -2.744 24.151 1.00 93.81 192 ASP A C 1
ATOM 1397 O O . ASP A 1 192 ? -8.277 -3.036 25.128 1.00 93.81 192 ASP A O 1
ATOM 1401 N N . THR A 1 193 ? -7.171 -1.499 23.925 1.00 93.69 193 THR A N 1
ATOM 1402 C CA . THR A 1 193 ? -7.472 -0.371 24.818 1.00 93.69 193 THR A CA 1
ATOM 1403 C C . THR A 1 193 ? -8.985 -0.138 24.956 1.00 93.69 193 THR A C 1
ATOM 1405 O O . THR A 1 193 ? -9.473 0.157 26.044 1.00 93.69 193 THR A O 1
ATOM 1408 N N . MET A 1 194 ? -9.751 -0.309 23.871 1.00 90.81 194 MET A N 1
ATOM 1409 C CA . MET A 1 194 ? -11.210 -0.113 23.847 1.00 90.81 194 MET A CA 1
ATOM 1410 C C . MET A 1 194 ? -12.013 -1.384 24.184 1.00 90.81 194 MET A C 1
ATOM 1412 O O . MET A 1 194 ? -13.245 -1.343 24.239 1.00 90.81 194 MET A O 1
ATOM 1416 N N . ALA A 1 195 ? -11.357 -2.523 24.427 1.00 88.00 195 ALA A N 1
ATOM 1417 C CA . ALA A 1 195 ? -12.008 -3.814 24.662 1.00 88.00 195 ALA A CA 1
ATOM 1418 C C . ALA A 1 195 ? -13.070 -3.804 25.789 1.00 88.00 195 ALA A C 1
ATOM 1420 O O . ALA A 1 195 ? -14.158 -4.364 25.582 1.00 88.00 195 ALA A O 1
ATOM 1421 N N . PRO A 1 196 ? -12.838 -3.161 26.954 1.00 85.00 196 PRO A N 1
ATOM 1422 C CA . PRO A 1 196 ? -13.844 -3.094 28.018 1.00 85.00 196 PRO A CA 1
ATOM 1423 C C . PRO A 1 196 ? -15.088 -2.297 27.602 1.00 85.00 196 PRO A C 1
ATOM 1425 O O . PRO A 1 196 ? -16.217 -2.653 27.938 1.00 85.00 196 PRO A O 1
ATOM 1428 N N . GLU A 1 197 ? -14.912 -1.233 26.822 1.00 83.69 197 GLU A N 1
ATOM 1429 C CA . GLU A 1 197 ? -16.006 -0.379 26.348 1.00 83.69 197 GLU A CA 1
ATOM 1430 C C . GLU A 1 197 ? -16.839 -1.045 25.247 1.00 83.69 197 GLU A C 1
ATOM 1432 O O . GLU A 1 197 ? -18.060 -0.882 25.187 1.00 83.69 197 GLU A O 1
ATOM 1437 N N . LEU A 1 198 ? -16.178 -1.835 24.400 1.00 82.44 198 LEU A N 1
ATOM 1438 C CA . LEU A 1 198 ? -16.787 -2.611 23.321 1.00 82.44 198 LEU A CA 1
ATOM 1439 C C . LEU A 1 198 ? -17.698 -3.735 23.831 1.00 82.44 198 LEU A C 1
ATOM 1441 O O . LEU A 1 198 ? -18.695 -4.070 23.183 1.00 82.44 198 LEU A O 1
ATOM 1445 N N . THR A 1 199 ? -17.356 -4.305 24.988 1.00 82.44 199 THR A N 1
ATOM 1446 C CA . THR A 1 199 ? -18.061 -5.436 25.609 1.00 82.44 199 THR A CA 1
ATOM 1447 C C . THR A 1 199 ? -19.105 -5.007 26.638 1.00 82.44 199 THR A C 1
ATOM 1449 O O . THR A 1 199 ? -20.112 -5.698 26.786 1.00 82.44 199 THR A O 1
ATOM 1452 N N . SER A 1 200 ? -18.919 -3.857 27.297 1.00 68.38 200 SER A N 1
ATOM 1453 C CA . SER A 1 200 ? -19.875 -3.319 28.281 1.00 68.38 200 SER A CA 1
ATOM 1454 C C . SER A 1 200 ? -21.128 -2.693 27.660 1.00 68.38 200 SER A C 1
ATOM 1456 O O . SER A 1 200 ? -22.132 -2.542 28.350 1.00 68.38 200 SER A O 1
ATOM 1458 N N . GLY A 1 201 ? -21.116 -2.386 26.358 1.00 59.66 201 GLY A N 1
ATOM 1459 C CA . GLY A 1 201 ? -22.257 -1.786 25.667 1.00 59.66 201 GLY A CA 1
ATOM 1460 C C . GLY A 1 201 ? -22.656 -0.421 26.238 1.00 59.66 201 GLY A C 1
ATOM 1461 O O . GLY A 1 201 ? -22.127 0.069 27.238 1.00 59.66 201 GLY A O 1
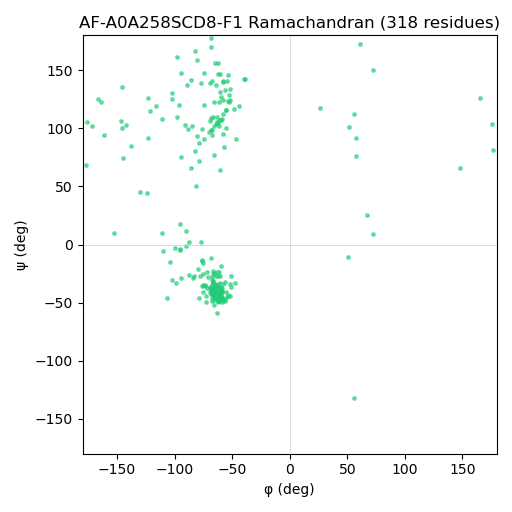ATOM 1462 N N . VAL A 1 202 ? -23.588 0.254 25.574 1.00 52.09 202 VAL A N 1
ATOM 1463 C CA . VAL A 1 202 ? -24.333 1.326 26.231 1.00 52.09 202 VAL A CA 1
ATOM 1464 C C . VAL A 1 202 ? -25.472 0.626 26.961 1.00 52.09 202 VAL A C 1
ATOM 1466 O O . VAL A 1 202 ? -26.445 0.215 26.334 1.00 52.09 202 VAL A O 1
ATOM 1469 N N . ALA A 1 203 ? -25.345 0.443 28.273 1.00 49.50 203 ALA A N 1
ATOM 1470 C CA . ALA A 1 203 ? -26.508 0.229 29.124 1.00 49.50 203 ALA A CA 1
ATOM 1471 C C . ALA A 1 203 ? -27.320 1.536 29.095 1.00 49.50 203 ALA A C 1
ATOM 1473 O O . ALA A 1 203 ? -27.191 2.378 29.976 1.00 49.50 203 ALA A O 1
ATOM 1474 N N . VAL A 1 204 ? -28.052 1.767 27.999 1.00 46.03 204 VAL A N 1
ATOM 1475 C CA . VAL A 1 204 ? -28.911 2.939 27.805 1.00 46.03 204 VAL A CA 1
ATOM 1476 C C . VAL A 1 204 ? -30.052 2.800 28.798 1.00 46.03 204 VAL A C 1
ATOM 1478 O O . VAL A 1 204 ? -30.989 2.075 28.488 1.00 46.03 204 VAL A O 1
ATOM 1481 N N . ASP A 1 205 ? -29.921 3.414 29.979 1.00 49.28 205 ASP A N 1
ATOM 1482 C CA . ASP A 1 205 ? -30.956 3.872 30.933 1.00 49.28 205 ASP A CA 1
ATOM 1483 C C . ASP A 1 205 ? -32.077 2.914 31.392 1.00 49.28 205 ASP A C 1
ATOM 1485 O O . ASP A 1 205 ? -32.791 3.206 32.349 1.00 49.28 205 ASP A O 1
ATOM 1489 N N . GLY A 1 206 ? -32.232 1.754 30.765 1.00 54.03 206 GLY A N 1
ATOM 1490 C CA . GLY A 1 206 ? -33.365 0.852 30.878 1.00 54.03 206 GLY A CA 1
ATOM 1491 C C . GLY A 1 206 ? -33.078 -0.339 31.773 1.00 54.03 206 GLY A C 1
ATOM 1492 O O . GLY A 1 206 ? -33.983 -0.818 32.435 1.00 54.03 206 GLY A O 1
ATOM 1493 N N . TRP A 1 207 ? -31.834 -0.820 31.855 1.00 60.44 207 TRP A N 1
ATOM 1494 C CA . TRP A 1 207 ? -31.528 -1.988 32.690 1.00 60.44 207 TRP A CA 1
ATOM 1495 C C . TRP A 1 207 ? -31.569 -1.648 34.181 1.00 60.44 207 TRP A C 1
ATOM 1497 O O . TRP A 1 207 ? -32.215 -2.358 34.937 1.00 60.44 207 TRP A O 1
ATOM 1507 N N . VAL A 1 208 ? -30.994 -0.516 34.603 1.00 59.03 208 VAL A N 1
ATOM 1508 C CA . VAL A 1 208 ? -31.038 -0.074 36.012 1.00 59.03 208 VAL A CA 1
ATOM 1509 C C . VAL A 1 208 ? -32.472 0.250 36.455 1.00 59.03 208 VAL A C 1
ATOM 1511 O O . VAL A 1 208 ? -32.865 -0.086 37.570 1.00 59.03 208 VAL A O 1
ATOM 1514 N N . THR A 1 209 ? -33.284 0.841 35.573 1.00 64.00 209 THR A N 1
ATOM 1515 C CA . THR A 1 209 ? -34.699 1.149 35.847 1.00 64.00 209 THR A CA 1
ATOM 1516 C C . THR A 1 209 ? -35.601 -0.088 35.791 1.00 64.00 209 THR A C 1
ATOM 1518 O O . THR A 1 209 ? -36.513 -0.201 36.609 1.00 64.00 209 THR A O 1
ATOM 1521 N N . SER A 1 210 ? -35.329 -1.054 34.906 1.00 63.84 210 SER A N 1
ATOM 1522 C CA . SER A 1 210 ? -36.011 -2.364 34.886 1.00 63.84 210 SER A CA 1
ATOM 1523 C C . SER A 1 210 ? -35.660 -3.181 36.127 1.00 63.84 210 SER A C 1
ATOM 1525 O O . SER A 1 210 ? -36.539 -3.75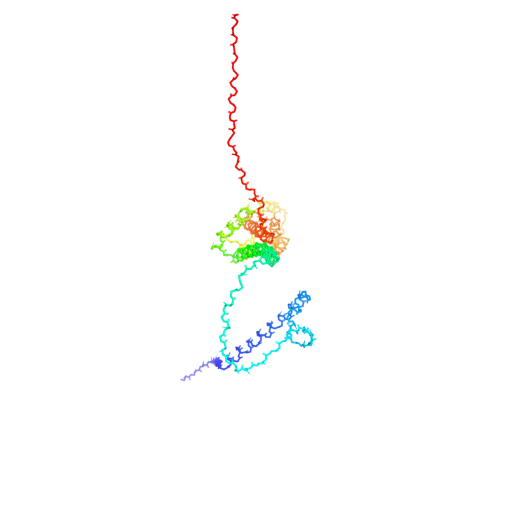8 36.758 1.00 63.84 210 SER A O 1
ATOM 1527 N N . PHE A 1 211 ? -34.394 -3.135 36.542 1.00 62.94 211 PHE A N 1
ATOM 1528 C CA . PHE A 1 211 ? -33.890 -3.818 37.726 1.00 62.94 211 PHE A CA 1
ATOM 1529 C C . PHE A 1 211 ? -34.454 -3.217 39.020 1.00 62.94 211 PHE A C 1
ATOM 1531 O O . PHE A 1 211 ? -34.857 -3.963 39.903 1.00 62.94 211 PHE A O 1
ATOM 1538 N N . GLN A 1 212 ? -34.589 -1.887 39.129 1.00 67.31 212 GLN A N 1
ATOM 1539 C CA . GLN A 1 212 ? -35.309 -1.253 40.248 1.00 67.31 212 GLN A CA 1
ATOM 1540 C C . GLN A 1 212 ? -36.792 -1.644 40.295 1.00 67.31 212 GLN A C 1
ATOM 1542 O O . GLN A 1 212 ? -37.362 -1.767 41.380 1.00 67.31 212 GLN A O 1
ATOM 1547 N N . ARG A 1 213 ? -37.420 -1.849 39.131 1.00 68.38 213 ARG A N 1
ATOM 1548 C CA . ARG A 1 213 ? -38.834 -2.222 39.040 1.00 68.38 213 ARG A CA 1
ATOM 1549 C C . ARG A 1 213 ? -39.086 -3.701 39.347 1.00 68.38 213 ARG A C 1
ATOM 1551 O O . ARG A 1 213 ? -40.152 -4.022 39.862 1.00 68.38 213 ARG A O 1
ATOM 1558 N N . GLU A 1 214 ? -38.099 -4.563 39.115 1.00 62.81 214 GLU A N 1
ATOM 1559 C CA . GLU A 1 214 ? -38.109 -5.982 39.503 1.00 62.81 214 GLU A CA 1
ATOM 1560 C C . GLU A 1 214 ? -37.589 -6.237 40.932 1.00 62.81 214 GLU A C 1
ATOM 1562 O O . GLU A 1 214 ? -38.047 -7.173 41.584 1.00 62.81 214 GLU A O 1
ATOM 1567 N N . LEU A 1 215 ? -36.721 -5.376 41.483 1.00 58.31 215 LEU A N 1
ATOM 1568 C CA . LEU A 1 215 ? -36.297 -5.394 42.898 1.00 58.31 215 LEU A CA 1
ATOM 1569 C C . LEU A 1 215 ? -37.439 -5.081 43.873 1.00 58.31 215 LEU A C 1
ATOM 1571 O O . LEU A 1 215 ? -37.399 -5.522 45.019 1.00 58.31 215 LEU A O 1
ATOM 1575 N N . ALA A 1 216 ? -38.478 -4.371 43.423 1.00 63.12 216 ALA A N 1
ATOM 1576 C CA . ALA A 1 216 ? -39.741 -4.266 44.155 1.00 63.12 216 ALA A CA 1
ATOM 1577 C C . ALA A 1 216 ? -40.522 -5.600 44.187 1.00 63.12 216 ALA A C 1
ATOM 1579 O O . ALA A 1 216 ? -41.497 -5.721 44.926 1.00 63.12 216 ALA A O 1
ATOM 1580 N N . GLY A 1 217 ? -40.107 -6.586 43.381 1.00 64.19 217 GLY A N 1
ATOM 1581 C CA . GLY A 1 217 ? -40.783 -7.860 43.176 1.00 64.19 217 GLY A CA 1
ATOM 1582 C C . GLY A 1 217 ? -40.113 -9.063 43.833 1.00 64.19 217 GLY A C 1
ATOM 1583 O O . GLY A 1 217 ? -40.833 -9.846 44.440 1.00 64.19 217 GLY A O 1
ATOM 1584 N N . LEU A 1 218 ? -38.790 -9.270 43.731 1.00 61.28 218 LEU A N 1
ATOM 1585 C CA . LEU A 1 218 ? -38.189 -10.497 44.280 1.00 61.28 218 LEU A CA 1
ATOM 1586 C C . LEU A 1 218 ? -36.661 -10.427 44.452 1.00 61.28 218 LEU A C 1
ATOM 1588 O O . LEU A 1 218 ? -35.898 -10.235 43.509 1.00 61.28 218 LEU A O 1
ATOM 1592 N N . ILE A 1 219 ? -36.215 -10.650 45.685 1.00 60.31 219 ILE A N 1
ATOM 1593 C CA . ILE A 1 219 ? -34.813 -10.794 46.078 1.00 60.31 219 ILE A CA 1
ATOM 1594 C C . ILE A 1 219 ? -34.260 -12.115 45.520 1.00 60.31 219 ILE A C 1
ATOM 1596 O O . ILE A 1 219 ? -34.538 -13.175 46.072 1.00 60.31 219 ILE A O 1
ATOM 1600 N N . VAL A 1 220 ? -33.426 -12.047 44.477 1.00 52.41 220 VAL A N 1
ATOM 1601 C CA . VAL A 1 220 ? -32.355 -13.021 44.198 1.00 52.41 220 VAL A CA 1
ATOM 1602 C C . VAL A 1 220 ? -31.148 -12.253 43.665 1.00 52.41 220 VAL A C 1
ATOM 1604 O O . VAL A 1 220 ? -31.096 -11.826 42.516 1.00 52.41 220 VAL A O 1
ATOM 1607 N N . ILE A 1 221 ? -30.158 -12.066 44.532 1.00 53.16 221 ILE A N 1
ATOM 1608 C CA . ILE A 1 221 ? -28.873 -11.456 44.198 1.00 53.16 221 ILE A CA 1
ATOM 1609 C C . ILE A 1 221 ? -28.043 -12.500 43.438 1.00 53.16 221 ILE A C 1
ATOM 1611 O O . ILE A 1 221 ? -27.42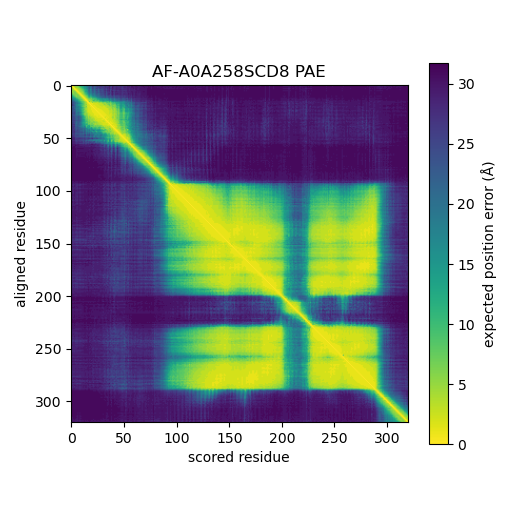1 -13.376 44.039 1.00 53.16 221 ILE A O 1
ATOM 1615 N N . ARG A 1 222 ? -28.012 -12.398 42.106 1.00 47.38 222 ARG A N 1
ATOM 1616 C CA . ARG A 1 222 ? -26.885 -12.851 41.280 1.00 47.38 222 ARG A CA 1
ATOM 1617 C C . ARG A 1 222 ? -26.100 -11.595 40.903 1.00 47.38 222 ARG A C 1
ATOM 1619 O O . ARG A 1 222 ? -26.663 -10.627 40.409 1.00 47.38 222 ARG A O 1
ATOM 1626 N N . HIS A 1 223 ? -24.805 -11.581 41.192 1.00 44.03 223 HIS A N 1
ATOM 1627 C CA . HIS A 1 223 ? -23.927 -10.453 40.889 1.00 44.03 223 HIS A CA 1
ATOM 1628 C C . HIS A 1 223 ? -23.626 -10.426 39.377 1.00 44.03 223 HIS A C 1
ATOM 1630 O O . HIS A 1 223 ? -22.708 -11.094 38.904 1.00 44.03 223 HIS A O 1
ATOM 1636 N N . GLU A 1 224 ? -24.444 -9.707 38.605 1.00 40.34 224 GLU A N 1
ATOM 1637 C CA . GLU A 1 224 ? -24.335 -9.571 37.146 1.00 40.34 224 GLU A CA 1
ATOM 1638 C C . GLU A 1 224 ? -23.543 -8.312 36.770 1.00 40.34 224 GLU A C 1
ATOM 1640 O O . GLU A 1 224 ? -24.089 -7.289 36.377 1.00 40.34 224 GLU A O 1
ATOM 1645 N N . GLY A 1 225 ? -22.222 -8.380 36.945 1.00 46.38 225 GLY A N 1
ATOM 1646 C CA . GLY A 1 225 ? -21.274 -7.366 36.461 1.00 46.38 225 GLY A CA 1
ATOM 1647 C C . GLY A 1 225 ? -20.385 -7.860 35.314 1.00 46.38 225 GLY A C 1
ATOM 1648 O O . GLY A 1 225 ? -19.392 -7.218 34.987 1.00 46.38 225 GLY A O 1
ATOM 1649 N N . THR A 1 226 ? -20.680 -9.030 34.739 1.00 50.28 226 THR A N 1
ATOM 1650 C CA . THR A 1 226 ? -19.832 -9.676 33.725 1.00 50.28 226 THR A CA 1
ATOM 1651 C C . THR A 1 226 ? -20.414 -9.468 32.329 1.00 50.28 226 THR A C 1
ATOM 1653 O O . THR A 1 226 ? -21.604 -9.672 32.105 1.00 50.28 226 THR A O 1
ATOM 1656 N N . ALA A 1 227 ? -19.580 -9.015 31.388 1.00 58.91 227 ALA A N 1
ATOM 1657 C CA . ALA A 1 227 ? -19.982 -8.793 30.001 1.00 58.91 227 ALA A CA 1
ATOM 1658 C C . ALA A 1 227 ? -20.633 -10.049 29.390 1.00 58.91 227 ALA A C 1
ATOM 1660 O O . ALA A 1 227 ? -20.232 -11.174 29.693 1.00 58.91 227 ALA A O 1
ATOM 1661 N N . SER A 1 228 ? -21.615 -9.860 28.498 1.00 61.16 228 SER A N 1
ATOM 1662 C CA . SER A 1 228 ? -22.297 -10.970 27.816 1.00 61.16 228 SER A CA 1
ATOM 1663 C C . SER A 1 228 ? -21.275 -11.908 27.144 1.00 61.16 228 SER A C 1
ATOM 1665 O O . SER A 1 228 ? -20.467 -11.417 26.347 1.00 61.16 228 SER A O 1
ATOM 1667 N N . PRO A 1 229 ? -21.326 -13.241 27.371 1.00 71.44 229 PRO A N 1
ATOM 1668 C CA . PRO A 1 229 ? -20.389 -14.203 26.772 1.00 71.44 229 PRO A CA 1
ATOM 1669 C C . PRO A 1 229 ? -20.262 -14.049 25.250 1.00 71.44 229 PRO A C 1
ATOM 1671 O O . PRO A 1 229 ? -19.172 -14.084 24.688 1.00 71.44 229 PRO A O 1
ATOM 1674 N N . ARG A 1 230 ? -21.379 -13.730 24.584 1.00 81.56 230 ARG A N 1
ATOM 1675 C CA . ARG A 1 230 ? -21.445 -13.527 23.133 1.00 81.56 230 ARG A CA 1
ATOM 1676 C C . ARG A 1 230 ? -20.675 -12.288 22.649 1.00 81.56 230 ARG A C 1
ATOM 1678 O O . ARG A 1 230 ? -20.206 -12.279 21.513 1.00 81.56 230 ARG A O 1
ATOM 1685 N N . ALA A 1 231 ? -20.577 -11.231 23.459 1.00 83.94 231 ALA A N 1
ATOM 1686 C CA . ALA A 1 231 ? -19.810 -10.029 23.114 1.00 83.94 231 ALA A CA 1
ATOM 1687 C C . ALA A 1 231 ? -18.302 -10.285 23.243 1.00 83.94 231 ALA A C 1
ATOM 1689 O O . ALA A 1 231 ? -17.536 -9.905 22.357 1.00 83.94 231 ALA A O 1
ATOM 1690 N N . THR A 1 232 ? -17.898 -10.998 24.295 1.00 85.56 232 THR A N 1
ATOM 1691 C CA . THR A 1 232 ? -16.512 -11.434 24.508 1.00 85.56 232 THR A CA 1
ATOM 1692 C C . THR A 1 232 ? -16.038 -12.362 23.384 1.00 85.56 232 THR A C 1
ATOM 1694 O O . THR A 1 232 ? -14.970 -12.136 22.816 1.00 85.56 232 THR A O 1
ATOM 1697 N N . ASP A 1 233 ? -16.863 -13.331 22.973 1.00 90.06 233 ASP A N 1
ATOM 1698 C CA . ASP A 1 233 ? -16.550 -14.242 21.862 1.00 90.06 233 ASP A CA 1
ATOM 1699 C C . ASP A 1 233 ? -16.393 -13.511 20.519 1.00 90.06 233 ASP A C 1
ATOM 1701 O O . ASP A 1 233 ? -15.508 -13.829 19.718 1.00 90.06 233 ASP A O 1
ATOM 1705 N N . ARG A 1 234 ? -17.233 -12.499 20.252 1.00 90.69 234 ARG A N 1
ATOM 1706 C CA . ARG A 1 234 ? -17.076 -11.654 19.057 1.00 90.69 234 ARG A CA 1
ATOM 1707 C C . ARG A 1 234 ? -15.784 -10.863 19.095 1.00 90.69 234 ARG A C 1
ATOM 1709 O O . ARG A 1 234 ? -15.100 -10.801 18.080 1.00 90.69 234 ARG A O 1
ATOM 1716 N N . LEU A 1 235 ? -15.433 -10.279 20.236 1.00 91.00 235 LEU A N 1
ATOM 1717 C CA . LEU A 1 235 ? -14.189 -9.528 20.357 1.00 91.00 235 LEU A CA 1
ATOM 1718 C C . LEU A 1 235 ? -12.966 -10.433 20.129 1.00 91.00 235 LEU A C 1
ATOM 1720 O O . LEU A 1 235 ? -12.037 -10.041 19.425 1.00 91.00 235 LEU A O 1
ATOM 1724 N N . ALA A 1 236 ? -12.986 -11.668 20.639 1.00 93.44 236 ALA A N 1
ATOM 1725 C CA . ALA A 1 236 ? -11.949 -12.658 20.346 1.00 93.44 236 ALA A CA 1
ATOM 1726 C C . ALA A 1 236 ? -11.859 -12.974 18.839 1.00 93.44 236 ALA A C 1
ATOM 1728 O O . ALA A 1 236 ? -10.763 -13.045 18.281 1.00 93.44 236 ALA A O 1
ATOM 1729 N N . ARG A 1 237 ? -13.003 -13.081 18.149 1.00 93.44 237 ARG A N 1
ATOM 1730 C CA . ARG A 1 237 ? -13.053 -13.245 16.686 1.00 93.44 237 ARG A CA 1
ATOM 1731 C C . ARG A 1 237 ? -12.470 -12.041 15.945 1.00 93.44 237 ARG A C 1
ATOM 1733 O O . ARG A 1 237 ? -11.735 -12.238 14.984 1.00 93.44 237 ARG A O 1
ATOM 1740 N N . VAL A 1 238 ? -12.771 -10.818 16.383 1.00 95.62 238 VAL A N 1
ATOM 1741 C CA . VAL A 1 238 ? -12.199 -9.587 15.810 1.00 95.62 238 VAL A CA 1
ATOM 1742 C C . VAL A 1 238 ? -10.675 -9.606 15.927 1.00 95.62 238 VAL A C 1
ATOM 1744 O O . VAL A 1 238 ? -9.998 -9.373 14.929 1.00 95.62 238 VAL A O 1
ATOM 1747 N N . ARG A 1 239 ? -10.130 -9.940 17.106 1.00 95.50 239 ARG A N 1
ATOM 1748 C CA . ARG A 1 239 ? -8.675 -10.061 17.316 1.00 95.50 239 ARG A CA 1
ATOM 1749 C C . ARG A 1 239 ? -8.055 -11.060 16.340 1.00 95.50 239 ARG A C 1
ATOM 1751 O O . ARG A 1 239 ? -7.133 -10.706 15.616 1.00 95.50 239 ARG A O 1
ATOM 1758 N N . HIS A 1 240 ? -8.651 -12.245 16.209 1.00 96.31 240 HIS A N 1
ATOM 1759 C CA . HIS A 1 240 ? -8.175 -13.251 15.261 1.00 96.31 240 HIS A CA 1
ATOM 1760 C C . HIS A 1 240 ? -8.219 -12.776 13.794 1.00 96.31 240 HIS A C 1
ATOM 1762 O O . HIS A 1 240 ? -7.322 -13.083 13.010 1.00 96.31 240 HIS A O 1
ATOM 1768 N N . LEU A 1 241 ? -9.240 -12.003 13.405 1.00 95.94 241 LEU A N 1
ATOM 1769 C CA . LEU A 1 241 ? -9.313 -11.407 12.067 1.00 95.94 241 LEU A CA 1
ATOM 1770 C C . LEU A 1 241 ? -8.201 -10.376 11.839 1.00 95.94 241 LEU A C 1
ATOM 1772 O O . LEU A 1 241 ? -7.598 -10.381 10.767 1.00 95.94 241 LEU A O 1
ATOM 1776 N N . LEU A 1 242 ? -7.896 -9.533 12.830 1.00 96.12 242 LEU A N 1
ATOM 1777 C CA . LEU A 1 242 ? -6.777 -8.588 12.758 1.00 96.12 242 LEU A CA 1
ATOM 1778 C C . LEU A 1 242 ? -5.421 -9.302 12.725 1.00 96.12 242 LEU A C 1
ATOM 1780 O O . LEU A 1 242 ? -4.525 -8.884 11.994 1.00 96.12 242 LEU A O 1
ATOM 1784 N N . ASP A 1 243 ? -5.261 -10.403 13.454 1.00 95.44 243 ASP A N 1
ATOM 1785 C CA . ASP A 1 243 ? -4.055 -11.239 13.399 1.00 95.44 243 ASP A CA 1
ATOM 1786 C C . ASP A 1 243 ? -3.849 -11.838 12.007 1.00 95.44 243 ASP A C 1
ATOM 1788 O O . ASP A 1 243 ? -2.734 -11.848 11.490 1.00 95.44 243 ASP A O 1
ATOM 1792 N N . ALA A 1 244 ? -4.942 -12.222 11.347 1.00 95.44 244 ALA A N 1
ATOM 1793 C CA . ALA A 1 244 ? -4.946 -12.666 9.958 1.00 95.44 244 ALA A CA 1
ATOM 1794 C C . ALA A 1 244 ? -4.851 -11.521 8.922 1.00 95.44 244 ALA A C 1
ATOM 1796 O O . ALA A 1 244 ? -4.941 -11.792 7.725 1.00 95.44 244 ALA A O 1
ATOM 1797 N N . GLY A 1 245 ? -4.735 -10.255 9.345 1.00 94.44 245 GLY A N 1
ATOM 1798 C CA . GLY A 1 245 ? -4.689 -9.081 8.458 1.00 94.44 245 GLY A CA 1
ATOM 1799 C C . GLY A 1 245 ? -6.023 -8.723 7.786 1.00 94.44 245 GLY A C 1
ATOM 1800 O O . GLY A 1 245 ? -6.074 -7.855 6.918 1.00 94.44 245 GLY A O 1
ATOM 1801 N N . LYS A 1 246 ? -7.132 -9.360 8.179 1.00 95.81 246 LYS A N 1
ATOM 1802 C CA . LYS A 1 246 ? -8.471 -9.173 7.595 1.00 95.81 246 LYS A CA 1
ATOM 1803 C C . LYS A 1 246 ? -9.202 -7.995 8.242 1.00 95.81 246 LYS A C 1
ATOM 1805 O O . LYS A 1 246 ? -10.221 -8.172 8.911 1.00 95.81 246 LYS A O 1
ATOM 1810 N N . VAL A 1 247 ? -8.678 -6.787 8.037 1.00 96.12 247 VAL A N 1
ATOM 1811 C CA . VAL A 1 247 ? -9.178 -5.560 8.687 1.00 96.12 247 VAL A CA 1
ATOM 1812 C C . VAL A 1 247 ? -10.607 -5.209 8.271 1.00 96.12 247 VAL A C 1
ATOM 1814 O O . VAL A 1 247 ? -11.396 -4.817 9.123 1.00 96.12 247 VAL A O 1
ATOM 1817 N N . ASP A 1 248 ? -10.980 -5.419 7.009 1.00 95.81 248 ASP A N 1
ATOM 1818 C CA . ASP A 1 248 ? -12.344 -5.151 6.529 1.00 95.81 248 ASP A CA 1
ATOM 1819 C C . ASP A 1 248 ? -13.395 -6.036 7.232 1.00 95.81 248 ASP A C 1
ATOM 1821 O O . ASP A 1 248 ? -14.402 -5.561 7.761 1.00 95.81 248 ASP A O 1
ATOM 1825 N N . ALA A 1 249 ? -13.099 -7.333 7.372 1.00 94.62 249 ALA A N 1
ATOM 1826 C CA . ALA A 1 249 ? -13.951 -8.259 8.116 1.00 94.62 249 ALA A CA 1
ATOM 1827 C C . ALA A 1 249 ? -14.001 -7.922 9.617 1.00 94.62 249 ALA A C 1
ATOM 1829 O O . ALA A 1 249 ? -15.061 -8.019 10.241 1.00 94.62 249 ALA A O 1
ATOM 1830 N N . ALA A 1 250 ? -12.867 -7.519 10.200 1.00 95.38 250 ALA A N 1
ATOM 1831 C CA . ALA A 1 250 ? -12.799 -7.078 11.589 1.00 95.38 250 ALA A CA 1
ATOM 1832 C C . ALA A 1 250 ? -13.652 -5.819 11.819 1.00 95.38 250 ALA A C 1
ATOM 1834 O O . ALA A 1 250 ? -14.403 -5.761 12.791 1.00 95.38 250 ALA A O 1
ATOM 1835 N N . LEU A 1 251 ? -13.600 -4.849 10.901 1.00 95.25 251 LEU A N 1
ATOM 1836 C CA . LEU A 1 251 ? -14.405 -3.630 10.932 1.00 95.25 251 LEU A CA 1
ATOM 1837 C C . LEU A 1 251 ? -15.907 -3.941 10.913 1.00 95.25 251 LEU A C 1
ATOM 1839 O O . LEU A 1 251 ? -16.655 -3.420 11.746 1.00 95.25 251 LEU A O 1
ATOM 1843 N N . ALA A 1 252 ? -16.342 -4.835 10.023 1.00 94.44 252 ALA A N 1
ATOM 1844 C CA . ALA A 1 252 ? -17.734 -5.269 9.957 1.00 94.44 252 ALA A CA 1
ATOM 1845 C C . ALA A 1 252 ? -18.203 -5.954 11.254 1.00 94.44 252 ALA A C 1
ATOM 1847 O O . ALA A 1 252 ? -19.345 -5.761 11.674 1.00 94.44 252 ALA A O 1
ATOM 1848 N N . GLU A 1 253 ? -17.342 -6.739 11.908 1.00 93.25 253 GLU A N 1
ATOM 1849 C CA . GLU A 1 253 ? -17.693 -7.427 13.155 1.00 93.25 253 GLU A CA 1
ATOM 1850 C C . GLU A 1 253 ? -17.692 -6.482 14.369 1.00 93.25 253 GLU A C 1
ATOM 1852 O O . GLU A 1 253 ? -18.586 -6.585 15.211 1.00 93.25 253 GLU A O 1
ATOM 1857 N N . VAL A 1 254 ? -16.783 -5.501 14.432 1.00 92.88 254 VAL A N 1
ATOM 1858 C CA . VAL A 1 254 ? -16.814 -4.448 15.467 1.00 92.88 254 VAL A CA 1
ATOM 1859 C C . VAL A 1 254 ? -18.071 -3.593 15.351 1.00 92.88 254 VAL A C 1
ATOM 1861 O O . VAL A 1 254 ? -18.684 -3.282 16.369 1.00 92.88 254 VAL A O 1
ATOM 1864 N N . GLY A 1 255 ? -18.527 -3.292 14.132 1.00 90.88 255 GLY A N 1
ATOM 1865 C CA . GLY A 1 255 ? -19.796 -2.594 13.907 1.00 90.88 255 GLY A CA 1
ATOM 1866 C C . GLY A 1 255 ? -21.028 -3.333 14.452 1.00 90.88 255 GLY A C 1
ATOM 1867 O O . GLY A 1 255 ? -22.070 -2.717 14.659 1.00 90.88 255 GLY A O 1
ATOM 1868 N N . ARG A 1 256 ? -20.918 -4.643 14.722 1.00 88.50 256 ARG A N 1
ATOM 1869 C CA . ARG A 1 256 ? -21.982 -5.477 15.310 1.00 88.50 256 ARG A CA 1
ATOM 1870 C C . ARG A 1 256 ? -21.866 -5.630 16.829 1.00 88.50 256 ARG A C 1
ATOM 1872 O O . ARG A 1 256 ? -22.719 -6.285 17.434 1.00 88.50 256 ARG A O 1
ATOM 1879 N N . LEU A 1 257 ? -20.815 -5.091 17.451 1.00 88.38 257 LEU A N 1
ATOM 1880 C CA . LEU A 1 257 ? -20.656 -5.111 18.904 1.00 88.38 257 LEU A CA 1
ATOM 1881 C C . LEU A 1 257 ? -21.603 -4.099 19.567 1.00 88.38 257 LEU A C 1
ATOM 1883 O O . LEU A 1 257 ? -21.855 -3.028 19.014 1.00 88.38 257 LEU A O 1
ATOM 1887 N N . PRO A 1 258 ? -22.097 -4.386 20.786 1.00 82.25 258 PRO A N 1
ATOM 1888 C CA . PRO A 1 258 ? -22.998 -3.477 21.497 1.00 82.25 258 PRO A CA 1
ATOM 1889 C C . PRO A 1 258 ? -22.338 -2.124 21.816 1.00 82.25 258 PRO A C 1
ATOM 1891 O O . PRO A 1 258 ? -23.023 -1.109 21.915 1.00 82.25 258 PRO A O 1
ATOM 1894 N N . GLY A 1 259 ? -21.008 -2.091 21.954 1.00 83.56 259 GLY A N 1
ATOM 1895 C CA . GLY A 1 259 ? -20.223 -0.873 22.155 1.00 83.56 259 GLY A CA 1
ATOM 1896 C C . GLY A 1 259 ? -19.729 -0.192 20.872 1.00 83.56 259 GLY A C 1
ATOM 1897 O O . GLY A 1 259 ? -18.895 0.703 20.976 1.00 83.56 259 GLY A O 1
ATOM 1898 N N . ALA A 1 260 ? -20.210 -0.563 19.676 1.00 87.94 260 ALA A N 1
ATOM 1899 C CA . ALA A 1 260 ? -19.708 -0.030 18.397 1.00 87.94 260 ALA A CA 1
ATOM 1900 C C . ALA A 1 260 ? -19.669 1.510 18.342 1.00 87.94 260 ALA A C 1
ATOM 1902 O O . ALA A 1 260 ? -18.746 2.097 17.781 1.00 87.94 260 ALA A O 1
ATOM 1903 N N . GLN A 1 261 ? -20.623 2.182 18.997 1.00 87.12 261 GLN A N 1
ATOM 1904 C CA . GLN A 1 261 ? -20.675 3.646 19.028 1.00 87.12 261 GLN A CA 1
ATOM 1905 C C . GLN A 1 261 ? -19.519 4.304 19.784 1.00 87.12 261 GLN A C 1
ATOM 1907 O O . GLN A 1 261 ? -19.181 5.447 19.476 1.00 87.12 261 GLN A O 1
ATOM 1912 N N . LYS A 1 262 ? -18.898 3.595 20.732 1.00 87.56 262 LYS A N 1
ATOM 1913 C CA . LYS A 1 262 ? -17.693 4.053 21.435 1.00 87.56 262 LYS A CA 1
ATOM 1914 C C . LYS A 1 262 ? -16.428 3.842 20.589 1.00 87.56 262 LYS A C 1
ATOM 1916 O O . LYS A 1 262 ? -15.458 4.570 20.742 1.00 87.56 262 LYS A O 1
ATOM 1921 N N . ALA A 1 263 ? -16.471 2.936 19.608 1.00 92.00 263 ALA A N 1
ATOM 1922 C CA . ALA A 1 263 ? -15.347 2.601 18.731 1.00 92.00 263 ALA A CA 1
ATOM 1923 C C . ALA A 1 263 ? -15.328 3.353 17.387 1.00 92.00 263 ALA A C 1
ATOM 1925 O O . ALA A 1 263 ? -14.618 2.952 16.466 1.00 92.00 263 ALA A O 1
ATOM 1926 N N . LYS A 1 264 ? -16.060 4.468 17.245 1.00 93.06 264 LYS A N 1
ATOM 1927 C CA . LYS A 1 264 ? -16.108 5.252 15.990 1.00 93.06 264 LYS A CA 1
ATOM 1928 C C . LYS A 1 264 ? -14.728 5.685 15.493 1.00 93.06 264 LYS A C 1
ATOM 1930 O O . LYS A 1 264 ? -14.455 5.614 14.294 1.00 93.06 264 LYS A O 1
ATOM 1935 N N . THR A 1 265 ? -13.854 6.109 16.404 1.00 93.88 265 THR A N 1
ATOM 1936 C CA . THR A 1 265 ? -12.481 6.518 16.072 1.00 93.88 265 THR A CA 1
ATOM 1937 C C . THR A 1 265 ? -11.679 5.345 15.517 1.00 93.88 265 THR A C 1
ATOM 1939 O O . THR A 1 265 ? -11.039 5.478 14.475 1.00 93.88 265 THR A O 1
ATOM 1942 N N . TRP A 1 266 ? -11.782 4.176 16.157 1.00 95.31 266 TRP A N 1
ATOM 1943 C CA . TRP A 1 266 ? -11.151 2.944 15.686 1.00 95.31 266 TRP A CA 1
ATOM 1944 C C . TRP A 1 266 ? -11.691 2.524 14.314 1.00 95.31 266 TRP A C 1
ATOM 1946 O O . TRP A 1 266 ? -10.913 2.271 13.399 1.00 95.31 266 TRP A O 1
ATOM 1956 N N . MET A 1 267 ? -13.015 2.539 14.126 1.00 95.50 267 MET A N 1
ATOM 1957 C CA . MET A 1 267 ? -13.645 2.192 12.846 1.00 95.50 267 MET A CA 1
ATOM 1958 C C . MET A 1 267 ? -13.212 3.141 11.720 1.00 95.50 267 MET A C 1
ATOM 1960 O O . MET A 1 267 ? -12.964 2.702 10.602 1.00 95.50 267 MET A O 1
ATOM 1964 N N . THR A 1 268 ? -13.059 4.434 12.014 1.00 96.19 268 THR A N 1
ATOM 1965 C CA . THR A 1 268 ? -12.557 5.423 11.046 1.00 96.19 268 THR A CA 1
ATOM 1966 C C . THR A 1 268 ? -11.100 5.141 10.666 1.00 96.19 268 THR A C 1
ATOM 1968 O O . THR A 1 268 ? -10.748 5.188 9.487 1.00 96.19 268 THR A O 1
ATOM 1971 N N . ALA A 1 269 ? -10.247 4.817 11.644 1.00 96.19 269 ALA A N 1
ATOM 1972 C CA . ALA A 1 269 ? -8.850 4.461 11.396 1.00 96.19 269 ALA A CA 1
ATOM 1973 C C . ALA A 1 269 ? -8.721 3.159 10.585 1.00 96.19 269 ALA A C 1
ATOM 1975 O O . ALA A 1 269 ? -7.962 3.109 9.617 1.00 96.19 269 ALA A O 1
ATOM 1976 N N . ALA A 1 270 ? -9.507 2.135 10.923 1.00 96.94 270 ALA A N 1
ATOM 1977 C CA . ALA A 1 270 ? -9.555 0.870 10.196 1.00 96.94 270 ALA A CA 1
ATOM 1978 C C . ALA A 1 270 ? -10.074 1.052 8.759 1.00 96.94 270 ALA A C 1
ATOM 1980 O O . ALA A 1 270 ? -9.491 0.505 7.826 1.00 96.94 270 ALA A O 1
ATOM 1981 N N . GLY A 1 271 ? -11.103 1.879 8.553 1.00 96.69 271 GLY A N 1
ATOM 1982 C CA . GLY A 1 271 ? -11.597 2.218 7.216 1.00 96.69 271 GLY A CA 1
ATOM 1983 C C . GLY A 1 271 ? -10.532 2.906 6.359 1.00 96.69 271 GLY A C 1
ATOM 1984 O O . GLY A 1 271 ? -10.304 2.510 5.219 1.00 96.69 271 GLY A O 1
ATOM 1985 N N . ARG A 1 272 ? -9.801 3.872 6.931 1.00 96.38 272 ARG A N 1
ATOM 1986 C CA . ARG A 1 272 ? -8.658 4.506 6.254 1.00 96.38 272 ARG A CA 1
ATOM 1987 C C . ARG A 1 272 ? -7.560 3.510 5.889 1.00 96.38 272 ARG A C 1
ATOM 1989 O O . ARG A 1 272 ? -6.976 3.627 4.815 1.00 96.38 272 ARG A O 1
ATOM 1996 N N . TYR A 1 273 ? -7.259 2.558 6.772 1.00 97.00 273 TYR A N 1
ATOM 1997 C CA . TYR A 1 273 ? -6.281 1.509 6.489 1.00 97.00 273 TYR A CA 1
ATOM 1998 C C . TYR A 1 273 ? -6.707 0.669 5.278 1.00 97.00 273 TYR A C 1
ATOM 2000 O O . TYR A 1 273 ? -5.920 0.490 4.351 1.00 97.00 273 TYR A O 1
ATOM 2008 N N . VAL A 1 274 ? -7.967 0.222 5.244 1.00 97.00 274 VAL A N 1
ATOM 2009 C CA . VAL A 1 274 ? -8.521 -0.557 4.124 1.00 97.00 274 VAL A CA 1
ATOM 2010 C C . VAL A 1 274 ? -8.503 0.249 2.823 1.00 97.00 274 VAL A C 1
ATOM 2012 O O . VAL A 1 274 ? -8.045 -0.260 1.802 1.00 97.00 274 VAL A O 1
ATOM 2015 N N . GLU A 1 275 ? -8.929 1.516 2.854 1.00 97.44 275 GLU A N 1
ATOM 2016 C CA . GLU A 1 275 ? -8.894 2.391 1.674 1.00 97.44 275 GLU A CA 1
ATOM 2017 C C . GLU A 1 275 ? -7.460 2.587 1.159 1.00 97.44 275 GLU A C 1
ATOM 2019 O O . GLU A 1 275 ? -7.223 2.576 -0.048 1.00 97.44 275 GLU A O 1
ATOM 2024 N N . THR A 1 276 ? -6.489 2.699 2.069 1.00 97.69 276 THR A N 1
ATOM 2025 C CA . THR A 1 276 ? -5.068 2.818 1.718 1.00 97.69 276 THR A CA 1
ATOM 2026 C C . THR A 1 276 ? -4.545 1.557 1.038 1.00 97.69 276 THR A C 1
ATOM 2028 O O . THR A 1 276 ? -3.875 1.665 0.014 1.00 97.69 276 THR A O 1
ATOM 2031 N N . GLN A 1 277 ? -4.863 0.369 1.561 1.00 96.56 277 GLN A N 1
ATOM 2032 C CA . GLN A 1 277 ? -4.443 -0.897 0.948 1.00 96.56 277 GLN A CA 1
ATOM 2033 C C . GLN A 1 277 ? -5.065 -1.075 -0.443 1.00 96.56 277 GLN A C 1
ATOM 2035 O O . GLN A 1 277 ? -4.349 -1.356 -1.399 1.00 96.56 277 GLN A O 1
ATOM 2040 N N . ALA A 1 278 ? -6.358 -0.779 -0.597 1.00 96.94 278 ALA A N 1
ATOM 2041 C CA . ALA A 1 278 ? -7.018 -0.811 -1.902 1.00 96.94 278 ALA A CA 1
ATOM 2042 C C . ALA A 1 278 ? -6.397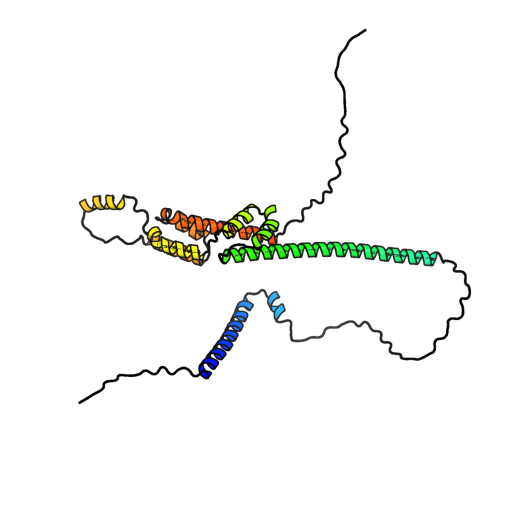 0.185 -2.903 1.00 96.94 278 ALA A C 1
ATOM 2044 O O . ALA A 1 278 ? -6.249 -0.120 -4.086 1.00 96.94 278 ALA A O 1
ATOM 2045 N N . ALA A 1 279 ? -6.005 1.377 -2.441 1.00 97.88 279 ALA A N 1
ATOM 2046 C CA . ALA A 1 279 ? -5.315 2.358 -3.273 1.00 97.88 279 ALA A CA 1
ATOM 2047 C C . ALA A 1 279 ? -3.908 1.891 -3.691 1.00 97.88 279 ALA A C 1
ATOM 2049 O O . ALA A 1 279 ? -3.512 2.108 -4.837 1.00 97.88 279 ALA A O 1
ATOM 2050 N N . LEU A 1 280 ? -3.166 1.236 -2.793 1.00 96.88 280 LEU A N 1
ATOM 2051 C CA . LEU A 1 280 ? -1.869 0.633 -3.111 1.00 96.88 280 LEU A CA 1
ATOM 2052 C C . LEU A 1 280 ? -2.014 -0.481 -4.154 1.00 96.88 280 LEU A C 1
ATOM 2054 O O . LEU A 1 280 ? -1.276 -0.475 -5.136 1.00 96.88 280 LEU A O 1
ATOM 2058 N N . ASP A 1 281 ? -3.000 -1.366 -4.002 1.00 96.62 281 ASP A N 1
ATOM 2059 C CA . ASP A 1 281 ? -3.262 -2.446 -4.960 1.00 96.62 281 ASP A CA 1
ATOM 2060 C C . ASP A 1 281 ? -3.673 -1.896 -6.345 1.00 96.62 281 ASP A C 1
ATOM 2062 O O . ASP A 1 281 ? -3.282 -2.436 -7.383 1.00 96.62 281 ASP A O 1
ATOM 2066 N N . ALA A 1 282 ? -4.405 -0.776 -6.395 1.00 95.88 282 ALA A N 1
ATOM 2067 C CA . ALA A 1 282 ? -4.741 -0.096 -7.649 1.00 95.88 282 ALA A CA 1
ATOM 2068 C C . ALA A 1 282 ? -3.501 0.493 -8.355 1.00 95.88 282 ALA A C 1
ATOM 2070 O O . ALA A 1 282 ? -3.390 0.414 -9.582 1.00 95.88 282 ALA A O 1
ATOM 2071 N N . ILE A 1 283 ? -2.559 1.063 -7.595 1.00 96.38 283 ILE A N 1
ATOM 2072 C CA . ILE A 1 283 ? -1.280 1.570 -8.122 1.00 96.38 283 ILE A CA 1
ATOM 2073 C C . ILE A 1 283 ? -0.394 0.414 -8.599 1.00 96.38 283 ILE A C 1
ATOM 2075 O O . ILE A 1 283 ? 0.213 0.516 -9.660 1.00 96.38 283 ILE A O 1
ATOM 2079 N N . GLU A 1 284 ? -0.340 -0.693 -7.856 1.00 95.75 284 GLU A N 1
ATOM 2080 C CA . GLU A 1 284 ? 0.400 -1.899 -8.245 1.00 95.75 284 GLU A CA 1
ATOM 2081 C C . GLU A 1 284 ? -0.163 -2.515 -9.532 1.00 95.75 284 GLU A C 1
ATOM 2083 O O . GLU A 1 284 ? 0.589 -2.840 -10.450 1.00 95.75 284 GLU A O 1
ATOM 2088 N N . THR A 1 285 ? -1.490 -2.599 -9.639 1.00 94.81 285 THR A N 1
ATOM 2089 C CA . THR A 1 285 ? -2.165 -3.078 -10.851 1.00 94.81 285 THR A CA 1
ATOM 2090 C C . THR A 1 285 ? -1.825 -2.200 -12.051 1.00 94.81 285 THR A C 1
ATOM 2092 O O . THR A 1 285 ? -1.493 -2.726 -13.111 1.00 94.81 285 THR A O 1
ATOM 2095 N N . GLU A 1 286 ? -1.857 -0.871 -11.886 1.00 93.25 286 GLU A N 1
ATOM 2096 C CA . GLU A 1 286 ? -1.413 0.044 -12.940 1.00 93.25 286 GLU A CA 1
ATOM 2097 C C . GLU A 1 286 ? 0.043 -0.247 -13.300 1.00 93.25 286 GLU A C 1
ATOM 2099 O O . GLU A 1 286 ? 0.332 -0.481 -14.467 1.00 93.25 286 GLU A O 1
ATOM 2104 N N . ALA A 1 287 ? 0.943 -0.338 -12.318 1.00 92.69 287 ALA A N 1
ATOM 2105 C CA . ALA A 1 287 ? 2.363 -0.547 -12.575 1.00 92.69 287 ALA A CA 1
ATOM 2106 C C . ALA A 1 287 ? 2.640 -1.837 -13.373 1.00 92.69 287 ALA A C 1
ATOM 2108 O O . ALA A 1 287 ? 3.551 -1.862 -14.203 1.00 92.69 287 ALA A O 1
ATOM 2109 N N . ILE A 1 288 ? 1.851 -2.896 -13.155 1.00 90.94 288 ILE A N 1
ATOM 2110 C CA . ILE A 1 288 ? 1.937 -4.159 -13.902 1.00 90.94 288 ILE A CA 1
ATOM 2111 C C . ILE A 1 288 ? 1.386 -4.002 -15.323 1.00 90.94 288 ILE A C 1
ATOM 2113 O O . ILE A 1 288 ? 2.047 -4.404 -16.284 1.00 90.94 288 ILE A O 1
ATOM 2117 N N . VAL A 1 289 ? 0.190 -3.427 -15.475 1.00 86.12 289 VAL A N 1
ATOM 2118 C CA . VAL A 1 289 ? -0.445 -3.222 -16.789 1.00 86.12 289 VAL A CA 1
ATOM 2119 C C . VAL A 1 289 ? 0.380 -2.247 -17.635 1.00 86.12 289 VAL A C 1
ATOM 2121 O O . VAL A 1 289 ? 0.578 -2.475 -18.827 1.00 86.12 289 VAL A O 1
ATOM 2124 N N . GLY A 1 290 ? 1.005 -1.266 -16.988 1.00 70.88 290 GLY A N 1
ATOM 2125 C CA . GLY A 1 290 ? 1.738 -0.162 -17.580 1.00 70.88 290 GLY A CA 1
ATOM 2126 C C . GLY A 1 290 ? 0.810 0.862 -18.227 1.00 70.88 290 GLY A C 1
ATOM 2127 O O . GLY A 1 290 ? -0.232 0.521 -18.786 1.00 70.88 290 GLY A O 1
ATOM 2128 N N . GLN A 1 291 ? 1.250 2.118 -18.232 1.00 60.47 291 GLN A N 1
ATOM 2129 C CA . GLN A 1 291 ? 0.679 3.150 -19.087 1.00 60.47 291 GLN A CA 1
ATOM 2130 C C . GLN A 1 291 ? 0.689 2.625 -20.533 1.00 60.47 291 GLN A C 1
ATOM 2132 O O . GLN A 1 291 ? 1.759 2.299 -21.062 1.00 60.47 291 GLN A O 1
ATOM 2137 N N . HIS A 1 292 ? -0.475 2.559 -21.188 1.00 46.44 292 HIS A N 1
ATOM 2138 C CA . HIS A 1 292 ? -0.497 2.528 -22.648 1.00 46.44 292 HIS A CA 1
ATOM 2139 C C . HIS A 1 292 ? 0.345 3.726 -23.102 1.00 46.44 292 HIS A C 1
ATOM 2141 O O . HIS A 1 292 ? 0.063 4.837 -22.646 1.00 46.44 292 HIS A O 1
ATOM 2147 N N . PRO A 1 293 ? 1.391 3.563 -23.934 1.00 45.41 293 PRO A N 1
ATOM 2148 C CA . PRO A 1 293 ? 1.919 4.721 -24.622 1.00 45.41 293 PRO A CA 1
ATOM 2149 C C . PRO A 1 293 ? 0.727 5.263 -25.393 1.00 45.41 293 PRO A C 1
ATOM 2151 O O . PRO A 1 293 ? 0.183 4.565 -26.253 1.00 45.41 293 PRO A O 1
ATOM 2154 N N . ASP A 1 294 ? 0.255 6.441 -24.993 1.00 39.44 294 ASP A N 1
ATOM 2155 C CA . ASP A 1 294 ? -0.814 7.108 -25.693 1.00 39.44 294 ASP A CA 1
ATOM 2156 C C . ASP A 1 294 ? -0.437 7.087 -27.170 1.00 39.44 294 ASP A C 1
ATOM 2158 O O . ASP A 1 294 ? 0.565 7.659 -27.611 1.00 39.44 294 ASP A O 1
ATOM 2162 N N . MET A 1 295 ? -1.277 6.402 -27.938 1.00 43.56 295 MET A N 1
ATOM 2163 C CA . MET A 1 295 ? -1.538 6.729 -29.323 1.00 43.56 295 MET A CA 1
ATOM 2164 C C . MET A 1 295 ? -2.120 8.151 -29.363 1.00 43.56 295 MET A C 1
ATOM 2166 O O . MET A 1 295 ? -3.260 8.372 -29.740 1.00 43.56 295 MET A O 1
ATOM 2170 N N . THR A 1 296 ? -1.333 9.140 -28.956 1.00 42.84 296 THR A N 1
ATOM 2171 C CA . THR A 1 296 ? -1.495 10.546 -29.310 1.00 42.84 296 THR A CA 1
ATOM 2172 C C . THR A 1 296 ? -0.199 11.022 -29.948 1.00 42.84 296 THR A C 1
ATOM 2174 O O . THR A 1 296 ? 0.292 12.115 -29.699 1.00 42.84 296 THR A O 1
ATOM 2177 N N . GLY A 1 297 ? 0.338 10.194 -30.841 1.00 45.00 297 GLY A N 1
ATOM 2178 C CA . GLY A 1 297 ? 0.819 10.693 -32.116 1.00 45.00 297 GLY A CA 1
ATOM 2179 C C . GLY A 1 297 ? -0.377 10.894 -33.044 1.00 45.00 297 GLY A C 1
ATOM 2180 O O . GLY A 1 297 ? -0.560 10.131 -33.980 1.00 45.00 297 GLY A O 1
ATOM 2181 N N . THR A 1 298 ? -1.208 11.905 -32.788 1.00 39.94 298 THR A N 1
ATOM 2182 C CA . THR A 1 298 ? -1.787 12.638 -33.916 1.00 39.94 298 THR A CA 1
ATOM 2183 C C . THR A 1 298 ? -0.897 13.864 -34.050 1.00 39.94 298 THR A C 1
ATOM 2185 O O . THR A 1 298 ? -0.912 14.700 -33.144 1.00 39.94 298 THR A O 1
ATOM 2188 N N . PRO A 1 299 ? -0.066 13.982 -35.101 1.00 48.41 299 PRO A N 1
ATOM 2189 C CA . PRO A 1 299 ? 0.517 15.270 -35.430 1.00 48.41 299 PRO A CA 1
ATOM 2190 C C . PRO A 1 299 ? -0.659 16.229 -35.561 1.00 48.41 299 PRO A C 1
ATOM 2192 O O . PRO A 1 299 ? -1.593 15.944 -36.311 1.00 48.41 299 PRO A O 1
ATOM 2195 N N . ALA A 1 300 ? -0.652 17.321 -34.800 1.00 45.31 300 ALA A N 1
ATOM 2196 C CA . ALA A 1 300 ? -1.579 18.412 -35.028 1.00 45.31 300 ALA A CA 1
ATOM 2197 C C . ALA A 1 300 ? -1.408 18.845 -36.488 1.00 45.31 300 ALA A C 1
ATOM 2199 O O . ALA A 1 300 ? -0.433 19.502 -36.850 1.00 45.31 300 ALA A O 1
ATOM 2200 N N . GLN A 1 301 ? -2.321 18.396 -37.343 1.00 50.94 301 GLN A N 1
ATOM 2201 C CA . GLN A 1 301 ? -2.432 18.882 -38.699 1.00 50.94 301 GLN A CA 1
ATOM 2202 C C . GLN A 1 301 ? -2.749 20.373 -38.564 1.00 50.94 301 GLN A C 1
ATOM 2204 O O . GLN A 1 301 ? -3.710 20.705 -37.865 1.00 50.94 301 GLN A O 1
ATOM 2209 N N . PRO A 1 302 ? -1.941 21.283 -39.137 1.00 53.31 302 PRO A N 1
ATOM 2210 C CA . PRO A 1 302 ? -2.233 22.702 -39.063 1.00 53.31 302 PRO A CA 1
ATOM 2211 C C . PRO A 1 302 ? -3.597 22.925 -39.709 1.00 53.31 302 PRO A C 1
ATOM 2213 O O . PRO A 1 302 ? -3.750 22.809 -40.925 1.00 53.31 302 PRO A O 1
ATOM 2216 N N . THR A 1 303 ? -4.613 23.203 -38.897 1.00 51.72 303 THR A N 1
ATOM 2217 C CA . THR A 1 303 ? -5.866 23.760 -39.387 1.00 51.72 303 THR A CA 1
ATOM 2218 C C . THR A 1 303 ? -5.519 25.101 -40.010 1.00 51.72 303 THR A C 1
ATOM 2220 O O . THR A 1 303 ? -5.170 26.049 -39.304 1.00 51.72 303 THR A O 1
ATOM 2223 N N . ALA A 1 304 ? -5.558 25.154 -41.339 1.00 55.81 304 ALA A N 1
ATOM 2224 C CA . ALA A 1 304 ? -5.505 26.397 -42.084 1.00 55.81 304 ALA A CA 1
ATOM 2225 C C . ALA A 1 304 ? -6.574 27.359 -41.523 1.00 55.81 304 ALA A C 1
ATOM 2227 O O . ALA A 1 304 ? -7.710 26.926 -41.302 1.00 55.81 304 ALA A O 1
ATOM 2228 N N . PRO A 1 305 ? -6.246 28.639 -41.269 1.00 54.97 305 PRO A N 1
ATOM 2229 C CA . PRO A 1 305 ? -7.248 29.608 -40.869 1.00 54.97 305 PRO A CA 1
ATOM 2230 C C . PRO A 1 305 ? -8.305 29.743 -41.964 1.00 54.97 305 PRO A C 1
ATOM 2232 O O . PRO A 1 305 ? -7.994 29.861 -43.151 1.00 54.97 305 PRO A O 1
ATOM 2235 N N . GLY A 1 306 ? -9.559 29.677 -41.523 1.00 44.97 306 GLY A N 1
ATOM 2236 C CA . GLY A 1 306 ? -10.742 29.671 -42.361 1.00 44.97 306 GLY A CA 1
ATOM 2237 C C . GLY A 1 306 ? -10.803 30.851 -43.322 1.00 44.97 306 GLY A C 1
ATOM 2238 O O . GLY A 1 306 ? -10.510 31.996 -42.980 1.00 44.97 306 GLY A O 1
ATOM 2239 N N . GLN A 1 307 ? -11.264 30.538 -44.527 1.00 46.88 307 GLN A N 1
ATOM 2240 C CA . GLN A 1 307 ? -11.852 31.503 -45.433 1.00 46.88 307 GLN A CA 1
ATOM 2241 C C . GLN A 1 307 ? -13.087 32.082 -44.736 1.00 46.88 307 GLN A C 1
ATOM 2243 O O . GLN A 1 307 ? -14.133 31.440 -44.654 1.00 46.88 307 GLN A O 1
ATOM 2248 N N . THR A 1 308 ? -12.964 33.287 -44.191 1.00 48.16 308 THR A N 1
ATOM 2249 C CA . THR A 1 308 ? -14.125 34.108 -43.861 1.00 48.16 308 THR A CA 1
ATOM 2250 C C . THR A 1 308 ? -14.779 34.515 -45.173 1.00 48.16 308 THR A C 1
ATOM 2252 O O . THR A 1 308 ? -14.329 35.444 -45.842 1.00 48.16 308 THR A O 1
ATOM 2255 N N . GLY A 1 309 ? -15.829 33.790 -45.551 1.00 47.28 309 GLY A N 1
ATOM 2256 C CA . GLY A 1 309 ? -16.803 34.257 -46.521 1.00 47.28 309 GLY A CA 1
ATOM 2257 C C . GLY A 1 309 ? -17.508 35.488 -45.962 1.00 47.28 309 GLY A C 1
ATOM 2258 O O . GLY A 1 309 ? -18.347 35.383 -45.073 1.00 47.28 309 GLY A O 1
ATOM 2259 N N . THR A 1 310 ? -17.171 36.666 -46.475 1.00 48.34 310 THR A N 1
ATOM 2260 C CA . THR A 1 310 ? -18.050 37.834 -46.404 1.00 48.34 310 THR A CA 1
ATOM 2261 C C . THR A 1 310 ? -19.060 37.723 -47.538 1.00 48.34 310 THR A C 1
ATOM 2263 O O . THR A 1 310 ? -18.895 38.324 -48.597 1.00 48.34 310 THR A O 1
ATOM 2266 N N . GLU A 1 311 ? -20.101 36.917 -47.333 1.00 50.62 311 GLU A N 1
ATOM 2267 C CA . GLU A 1 311 ? -21.323 37.017 -48.127 1.00 50.62 311 GLU A CA 1
ATOM 2268 C C . GLU A 1 311 ? -22.134 38.200 -47.582 1.00 50.62 311 GLU A C 1
ATOM 2270 O O . GLU A 1 311 ? -22.958 38.080 -46.676 1.00 50.62 311 GLU A O 1
ATOM 2275 N N . THR A 1 312 ? -21.845 39.395 -48.099 1.00 53.91 312 THR A N 1
ATOM 2276 C CA . THR A 1 312 ? -22.699 40.570 -47.924 1.00 53.91 312 THR A CA 1
ATOM 2277 C C . THR A 1 312 ? -23.971 40.351 -48.735 1.00 53.91 312 THR A C 1
ATOM 2279 O O . THR A 1 312 ? -24.015 40.611 -49.935 1.00 53.91 312 THR A O 1
ATOM 2282 N N . ARG A 1 313 ? -25.029 39.886 -48.069 1.00 44.56 313 ARG A N 1
ATOM 2283 C CA . ARG A 1 313 ? -26.394 39.924 -48.594 1.00 44.56 313 ARG A CA 1
ATOM 2284 C C . ARG A 1 313 ? -27.286 40.674 -47.611 1.00 44.56 313 ARG A C 1
ATOM 2286 O O . ARG A 1 313 ? -27.845 40.090 -46.690 1.00 44.56 313 ARG A O 1
ATOM 2293 N N . ALA A 1 314 ? -27.411 41.981 -47.827 1.00 49.38 314 ALA A N 1
ATOM 2294 C CA . ALA A 1 314 ? -28.481 42.795 -47.266 1.00 49.38 314 ALA A CA 1
ATOM 2295 C C . ALA A 1 314 ? -29.233 43.481 -48.414 1.00 49.38 314 ALA A C 1
ATOM 2297 O O . ALA A 1 314 ? -28.654 44.091 -49.308 1.00 49.38 314 ALA A O 1
ATOM 2298 N N . THR A 1 315 ? -30.537 43.267 -48.384 1.00 50.53 315 THR A N 1
ATOM 2299 C CA . THR A 1 315 ? -31.560 43.485 -49.403 1.00 50.53 315 THR A CA 1
ATOM 2300 C C . THR A 1 315 ? -32.140 44.902 -49.318 1.00 50.53 315 THR A C 1
ATOM 2302 O O . THR A 1 315 ? -32.467 45.319 -48.214 1.00 50.53 315 THR A O 1
ATOM 2305 N N . ALA A 1 316 ? -32.343 45.592 -50.452 1.00 50.94 316 ALA A N 1
ATOM 2306 C CA . ALA A 1 316 ? -33.415 46.582 -50.724 1.00 50.94 316 ALA A CA 1
ATOM 2307 C C . ALA A 1 316 ? -33.170 47.193 -52.126 1.00 50.94 316 ALA A C 1
ATOM 2309 O O . ALA A 1 316 ? -32.152 47.837 -52.339 1.00 50.94 316 ALA A O 1
ATOM 2310 N N . VAL A 1 317 ? -33.899 46.818 -53.185 1.00 53.97 317 VAL A N 1
ATOM 2311 C CA . VAL A 1 317 ? -35.192 47.391 -53.631 1.00 53.97 317 VAL A CA 1
ATOM 2312 C C . VAL A 1 317 ? -35.163 48.920 -53.780 1.00 53.97 317 VAL A C 1
ATOM 2314 O O . VAL A 1 317 ? -35.349 49.618 -52.790 1.00 53.97 317 VAL A O 1
ATOM 2317 N N . LEU A 1 318 ? -35.031 49.413 -55.024 1.00 54.12 318 LEU A N 1
ATOM 2318 C CA . LEU A 1 318 ? -35.987 50.346 -55.649 1.00 54.12 318 LEU A CA 1
ATOM 2319 C C . LEU A 1 318 ? -35.755 50.467 -57.178 1.00 54.12 318 LEU A C 1
ATOM 2321 O O . LEU A 1 318 ? -34.649 50.740 -57.630 1.00 54.12 318 LEU A O 1
ATOM 2325 N N . THR A 1 319 ? -36.831 50.224 -57.924 1.00 56.53 319 THR A N 1
ATOM 2326 C CA . THR A 1 319 ? -37.137 50.401 -59.368 1.00 56.53 319 THR A CA 1
ATOM 2327 C C . THR A 1 319 ? -37.218 51.904 -59.745 1.00 56.53 319 THR A C 1
ATOM 2329 O O . THR A 1 319 ? -37.226 52.717 -58.815 1.00 56.53 319 THR A O 1
ATOM 2332 N N . PRO A 1 320 ? -37.438 52.333 -61.013 1.00 68.88 320 PRO A N 1
ATOM 2333 C CA . PRO A 1 320 ? -37.485 51.624 -62.303 1.00 68.88 320 PRO A CA 1
ATOM 2334 C C . PRO A 1 320 ? -36.336 51.911 -63.282 1.00 68.88 320 PRO A C 1
ATOM 2336 O O . PRO A 1 320 ? -35.701 52.983 -63.187 1.00 68.88 320 PRO A O 1
#

Mean predicted aligned error: 20.05 Å

Nearest PDB structures (foldseek):
  1i49-assembly1_B  TM=2.488E-01  e=6.013E+00  Homo sapiens
  8i7r-assembly1_Fb  TM=2.209E-01  e=9.678E+00  Mus musculus

Solvent-accessible surface area (backbone atoms only — not comparable to full-atom values): 19782 Å² total; per-residue (Å²): 135,89,77,86,82,87,81,79,88,82,78,79,76,74,77,52,70,67,57,55,52,50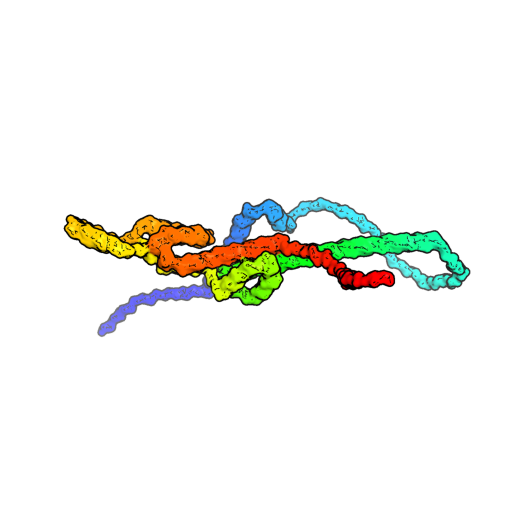,51,52,51,52,52,50,54,50,49,51,52,51,50,54,50,51,53,56,66,52,57,75,77,52,60,72,74,64,54,54,72,76,64,72,80,80,84,88,80,91,83,81,82,85,86,85,82,82,89,82,88,79,94,75,94,74,80,93,72,80,76,82,73,86,74,86,69,78,80,75,79,54,64,68,60,53,49,55,51,50,54,52,49,52,53,51,49,55,51,52,52,54,50,50,55,50,49,53,53,49,50,52,51,52,52,51,51,51,53,33,52,51,39,43,51,47,41,51,52,50,50,55,23,41,73,68,48,35,53,50,68,82,52,48,60,58,47,47,72,70,38,40,86,86,37,45,67,33,51,52,44,45,54,54,37,26,77,59,51,64,37,74,64,56,54,50,54,54,47,60,74,42,44,67,56,37,38,59,34,72,79,70,78,46,62,69,53,50,47,56,61,43,60,77,70,59,95,72,91,70,91,82,85,71,62,53,68,71,46,54,54,48,52,54,50,32,51,53,27,48,74,70,67,37,51,68,64,24,49,59,52,45,66,69,35,69,9,31,83,79,40,51,67,58,48,51,50,51,49,50,41,50,54,34,52,55,23,49,53,54,50,43,50,45,27,70,73,41,82,72,79,72,88,68,82,64,77,83,70,81,77,72,83,74,84,78,78,81,80,86,80,82,91,82,91,83,86,134

Radius of gyration: 42.28 Å; Cα contacts (8 Å, |Δi|>4): 162; chains: 1; bounding box: 103×86×142 Å

pLDDT: mean 75.85, std 21.08, range [33.84, 98.19]

Secondary structure (DSSP, 8-state):
------------PPPPHHHHHHHHHHHHHHHHHHHHHHHHHHHTTS-HHHHHHHHTTS----------------------PPPP----------HHHHHHHHHHHHHHHHHHHHHHHHHHHHHHHHHHHHHHHHHHHHHHHHHHHHHTT---GGGHHHHHHHHTTT-HHHHHHHHHHHHS---HHHHHHHHHHHHHHHHH----SHHHHHHHHHHTT--------SPPHHHHHHHHHHHHHHHTT-HHHHHHHHTTSTTGGGGHHHHHHHHHHHHHHHHHHHHHHHHHH--------------PPP--------------